Protein AF-A0A359FZ96-F1 (afdb_monomer)

Solvent-accessible surface area (backbone atoms only — not comparable to full-atom values): 10380 Å² total; per-residue (Å²): 132,95,49,46,94,47,80,55,55,69,68,58,52,48,53,55,60,78,46,56,81,58,69,84,53,84,72,68,94,74,37,59,69,61,23,51,54,49,28,64,76,35,51,52,13,68,31,47,49,47,66,31,71,12,40,68,46,49,46,41,52,53,24,52,77,46,55,57,34,37,34,34,37,40,47,82,49,60,64,61,60,57,53,24,30,54,75,28,54,34,45,80,43,81,34,48,69,92,56,70,50,54,75,81,51,59,86,27,43,30,38,40,42,49,39,36,21,46,81,80,57,46,66,64,59,51,69,55,58,55,48,46,42,67,69,32,70,76,23,35,36,40,38,33,32,48,42,37,97,77,36,97,85,59,67,65,64,48,75,38,64,54,56,67,40,36,36,42,34,30,37,71,18,35,84,50,45,37,64,87,73,33,42,16,30,39,35,29,35,86,88,106

Secondary structure (DSSP, 8-state):
--S---PPPHHHHHHHHHTGGGGGSPPPTT-HHHHHHHHHHTGGGT-EEEEESSHHHHHHHHHHHTTT-EEEEEES--THHHHHHHHTT-EEEEEEGGG-SHHHHTT-SEEEEETT-TTT-----HHHHHHHHHH-TTSEEEEE-TTGGG-TTPPPGGGSPPPTTEEEEEETTTTTT-GGG--EEEEE-TT-

Nearest PDB structures (foldseek):
  3fkd-assembly2_B  TM=9.171E-01  e=3.967E-16  Porphyromonas gingivalis
  3fkd-assembly1_D  TM=8.591E-01  e=6.713E-17  Porphyromonas gingivalis
  1lc7-assembly1_A  TM=8.682E-01  e=1.423E-12  Salmonella enterica
  9jfb-assembly1_A  TM=7.658E-01  e=6.955E-12  Sinorhizobium meliloti
  3p1t-assembly1_A  TM=7.590E-01  e=6.178E-09  Burkholderia pseudomallei

Structure (mmCIF, N/CA/C/O backbone):
data_AF-A0A359FZ96-F1
#
_entry.id   AF-A0A359FZ96-F1
#
loop_
_atom_site.group_PDB
_atom_site.id
_atom_site.type_symbol
_atom_site.label_atom_id
_atom_site.label_alt_id
_atom_site.label_comp_id
_atom_site.label_asym_id
_atom_site.label_entity_id
_atom_site.label_seq_id
_atom_site.pdbx_PDB_ins_code
_atom_site.Cartn_x
_atom_site.Cartn_y
_atom_site.Cartn_z
_atom_site.occupancy
_atom_site.B_iso_or_equiv
_atom_site.auth_seq_id
_atom_site.auth_comp_id
_atom_site.auth_asym_id
_atom_site.auth_atom_id
_atom_site.pdbx_PDB_model_num
ATOM 1 N N . SER A 1 1 ? -0.932 12.826 -13.388 1.00 59.28 1 SER A N 1
ATOM 2 C CA . SER A 1 1 ? -0.049 11.645 -13.294 1.00 59.28 1 SER A CA 1
ATOM 3 C C . SER A 1 1 ? 1.106 12.009 -12.384 1.00 59.28 1 SER A C 1
ATOM 5 O O . SER A 1 1 ? 1.756 13.007 -12.663 1.00 59.28 1 SER A O 1
ATOM 7 N N . ASN A 1 2 ? 1.330 11.256 -11.302 1.00 67.62 2 ASN A N 1
ATOM 8 C CA . ASN A 1 2 ? 2.362 11.549 -10.290 1.00 67.62 2 ASN A CA 1
ATOM 9 C C . ASN A 1 2 ? 3.601 10.672 -10.514 1.00 67.62 2 ASN A C 1
ATOM 11 O O . ASN A 1 2 ? 4.016 9.911 -9.644 1.00 67.62 2 ASN A O 1
ATOM 15 N N . VAL A 1 3 ? 4.111 10.691 -11.740 1.00 68.62 3 VAL A N 1
ATOM 16 C CA . VAL A 1 3 ? 5.280 9.919 -12.169 1.00 68.62 3 VAL A CA 1
ATOM 17 C C . VAL A 1 3 ? 6.348 10.928 -12.549 1.00 68.62 3 VAL A C 1
ATOM 19 O O . VAL A 1 3 ? 6.020 11.903 -13.227 1.00 68.62 3 VAL A O 1
ATOM 22 N N . LEU A 1 4 ? 7.598 10.720 -12.126 1.00 64.75 4 LEU A N 1
ATOM 23 C CA . LEU A 1 4 ? 8.674 11.604 -12.559 1.00 64.75 4 LEU A CA 1
ATOM 24 C C . LEU A 1 4 ? 8.807 11.526 -14.087 1.00 64.75 4 LEU A C 1
ATOM 26 O O . LEU A 1 4 ? 9.008 10.429 -14.616 1.00 64.75 4 LEU A O 1
ATOM 30 N N . PRO A 1 5 ? 8.725 12.659 -14.808 1.00 58.19 5 PRO A N 1
ATOM 31 C CA . PRO A 1 5 ? 9.022 12.716 -16.231 1.00 58.19 5 PRO A CA 1
ATOM 32 C C . PRO A 1 5 ? 10.545 12.679 -16.415 1.00 58.19 5 PRO A C 1
ATOM 34 O O . PRO A 1 5 ? 11.169 13.661 -16.801 1.00 58.19 5 PRO A O 1
ATOM 37 N N . ALA A 1 6 ? 11.162 11.555 -16.062 1.00 61.28 6 ALA A N 1
ATOM 38 C CA . ALA A 1 6 ? 12.578 11.306 -16.271 1.00 61.28 6 ALA A CA 1
ATOM 39 C C . ALA A 1 6 ? 12.746 10.331 -17.437 1.00 61.28 6 ALA A C 1
ATOM 41 O O . ALA A 1 6 ? 11.977 9.378 -17.584 1.00 61.28 6 ALA A O 1
ATOM 42 N N . ALA A 1 7 ? 13.762 10.567 -18.268 1.00 62.81 7 ALA A N 1
ATOM 43 C CA . ALA A 1 7 ? 14.189 9.562 -19.225 1.00 62.81 7 ALA A CA 1
ATOM 44 C C . ALA A 1 7 ? 14.619 8.308 -18.452 1.00 62.81 7 ALA A C 1
ATOM 46 O O . ALA A 1 7 ? 15.335 8.398 -17.453 1.00 62.81 7 ALA A O 1
ATOM 47 N N . LEU A 1 8 ? 14.171 7.148 -18.928 1.00 74.31 8 LEU A N 1
ATOM 48 C CA . LEU A 1 8 ? 14.635 5.855 -18.444 1.00 74.31 8 LEU A CA 1
ATOM 49 C C . LEU A 1 8 ? 16.170 5.841 -18.373 1.00 74.31 8 LEU A C 1
ATOM 51 O O . LEU A 1 8 ? 16.802 6.220 -19.366 1.00 74.31 8 LEU A O 1
ATOM 55 N N . PRO A 1 9 ? 16.779 5.401 -17.253 1.00 82.38 9 PRO A N 1
ATOM 56 C CA . PRO A 1 9 ? 18.226 5.248 -17.180 1.00 82.38 9 PRO A CA 1
ATOM 57 C C . PRO A 1 9 ? 18.735 4.438 -18.377 1.00 82.38 9 PRO A C 1
ATOM 59 O O . PRO A 1 9 ? 18.142 3.413 -18.723 1.00 82.38 9 PRO A O 1
ATOM 62 N N . GLY A 1 10 ? 19.815 4.895 -19.018 1.00 85.56 10 GLY A N 1
ATOM 63 C CA . GLY A 1 10 ? 20.301 4.309 -20.274 1.00 85.56 10 GLY A CA 1
ATOM 64 C C . GLY A 1 10 ? 20.575 2.807 -20.171 1.00 85.56 10 GLY A C 1
ATOM 65 O O . GLY A 1 10 ? 20.180 2.047 -21.055 1.00 85.56 10 GLY A O 1
ATOM 66 N N . ASP A 1 11 ? 21.152 2.375 -19.050 1.00 89.75 11 ASP A N 1
ATOM 67 C CA . ASP A 1 11 ? 21.432 0.963 -18.782 1.00 89.75 11 ASP A CA 1
ATOM 68 C C . ASP A 1 11 ? 20.154 0.136 -18.610 1.00 89.75 11 ASP A C 1
ATOM 70 O O . ASP A 1 11 ? 20.077 -0.983 -19.113 1.00 89.75 11 ASP A O 1
ATOM 74 N N . LEU A 1 12 ? 19.119 0.697 -17.973 1.00 87.31 12 LEU A N 1
ATOM 75 C CA . LEU A 1 12 ? 17.825 0.030 -17.823 1.00 87.31 12 LEU A CA 1
ATOM 76 C C . LEU A 1 12 ? 17.111 -0.088 -19.172 1.00 87.31 12 LEU A C 1
ATOM 78 O O . LEU A 1 12 ? 16.602 -1.154 -19.508 1.00 87.31 12 LEU A O 1
ATOM 82 N N . LEU A 1 13 ? 17.117 0.974 -19.982 1.00 88.75 13 LEU A N 1
ATOM 83 C CA . LEU A 1 13 ? 16.554 0.932 -21.332 1.00 88.75 13 LEU A CA 1
ATOM 84 C C . LEU A 1 13 ? 17.270 -0.103 -22.206 1.00 88.75 13 LEU A C 1
ATOM 86 O O . LEU A 1 13 ? 16.613 -0.849 -22.931 1.00 88.75 13 LEU A O 1
ATOM 90 N N . LYS A 1 14 ? 18.604 -0.149 -22.143 1.00 92.94 14 LYS A N 1
ATOM 91 C CA . LYS A 1 14 ? 19.403 -1.144 -22.859 1.00 92.94 14 LYS A CA 1
ATOM 92 C C . LYS A 1 14 ? 19.052 -2.556 -22.395 1.00 92.94 14 LYS A C 1
ATOM 94 O O . LYS A 1 14 ? 18.718 -3.388 -23.229 1.00 92.94 14 LYS A O 1
ATOM 99 N N . HIS A 1 15 ? 19.025 -2.791 -21.085 1.00 92.12 15 HIS A N 1
ATOM 100 C CA . HIS A 1 15 ? 18.659 -4.088 -20.524 1.00 92.12 15 HIS A CA 1
ATOM 101 C C . HIS A 1 15 ? 17.275 -4.548 -20.993 1.00 92.12 15 HIS A C 1
ATOM 103 O O . HIS A 1 15 ? 17.124 -5.682 -21.428 1.00 92.12 15 HIS A O 1
ATOM 109 N N . LEU A 1 16 ? 16.269 -3.669 -20.963 1.00 90.38 16 LEU A N 1
ATOM 110 C CA . LEU A 1 16 ? 14.923 -4.005 -21.433 1.00 90.38 16 LEU A CA 1
ATOM 111 C C . LEU A 1 16 ? 14.903 -4.353 -22.929 1.00 90.38 16 LEU A C 1
ATOM 113 O O . LEU A 1 16 ? 14.229 -5.303 -23.318 1.00 90.38 16 LEU A O 1
ATOM 117 N N . LYS A 1 17 ? 15.661 -3.627 -23.763 1.00 93.12 17 LYS A N 1
ATOM 118 C CA . LYS A 1 17 ? 15.794 -3.929 -25.199 1.00 93.12 17 LYS A CA 1
ATOM 119 C C . LYS A 1 17 ? 16.436 -5.292 -25.444 1.00 93.12 17 LYS A C 1
ATOM 121 O O . LYS A 1 17 ? 15.925 -6.058 -26.253 1.00 93.12 17 LYS A O 1
ATOM 126 N N . ASP A 1 18 ? 17.493 -5.608 -24.702 1.00 95.44 18 ASP A N 1
ATOM 127 C CA . ASP A 1 18 ? 18.221 -6.877 -24.810 1.00 95.44 18 ASP A CA 1
ATOM 128 C C . ASP A 1 18 ? 17.371 -8.084 -24.355 1.00 95.44 18 ASP A C 1
ATOM 130 O O . ASP A 1 18 ? 17.748 -9.233 -24.572 1.00 95.44 18 ASP A O 1
ATOM 134 N N . ARG A 1 19 ? 16.212 -7.844 -23.724 1.00 92.94 19 ARG A N 1
ATOM 135 C CA . ARG A 1 19 ? 15.282 -8.876 -23.238 1.00 92.94 19 ARG A CA 1
ATOM 136 C C . ARG A 1 19 ? 13.984 -8.969 -24.037 1.00 92.94 19 ARG A C 1
ATOM 138 O O . ARG A 1 19 ? 13.124 -9.765 -23.679 1.00 92.94 19 ARG A O 1
ATOM 145 N N . LEU A 1 20 ? 13.829 -8.217 -25.128 1.00 92.75 20 LEU A N 1
ATOM 146 C CA . LEU A 1 20 ? 12.594 -8.244 -25.925 1.00 92.75 20 LEU A CA 1
ATOM 147 C C . LEU A 1 20 ? 12.282 -9.627 -26.513 1.00 92.75 20 LEU A C 1
ATOM 149 O O . LEU A 1 20 ? 11.114 -9.976 -26.654 1.00 92.75 20 LEU A O 1
ATOM 153 N N . GLU A 1 21 ? 13.303 -10.430 -26.815 1.00 93.12 21 GLU A N 1
ATOM 154 C CA . GLU A 1 21 ? 13.116 -11.783 -27.353 1.00 93.12 21 GLU A CA 1
ATOM 155 C C . GLU A 1 21 ? 12.456 -12.739 -26.345 1.00 93.12 21 GLU A C 1
ATOM 157 O O . GLU A 1 21 ? 11.795 -13.687 -26.759 1.00 93.12 21 GLU A O 1
ATOM 162 N N . THR A 1 22 ? 12.538 -12.465 -25.035 1.00 89.62 22 THR A N 1
ATOM 163 C CA . THR A 1 22 ? 11.918 -13.315 -24.001 1.00 89.62 22 THR A CA 1
ATOM 164 C C . THR A 1 22 ? 10.423 -13.048 -23.815 1.00 89.62 22 THR A C 1
ATOM 166 O O . THR A 1 22 ? 9.792 -13.678 -22.976 1.00 89.62 22 THR A O 1
ATOM 169 N N . LEU A 1 23 ? 9.830 -12.097 -24.549 1.00 88.56 23 LEU A N 1
ATOM 170 C CA . LEU A 1 23 ? 8.397 -11.777 -24.442 1.00 88.56 23 LEU A CA 1
ATOM 171 C C . LEU A 1 23 ? 7.483 -12.894 -24.968 1.00 88.56 23 LEU A C 1
ATOM 173 O O . LEU A 1 23 ? 6.291 -12.887 -24.670 1.00 88.56 23 LEU A O 1
ATOM 177 N N . GLY A 1 24 ? 8.022 -13.822 -25.766 1.00 89.62 24 GLY A N 1
ATOM 178 C CA . GLY A 1 24 ? 7.293 -15.006 -26.224 1.00 89.62 24 GLY A CA 1
ATOM 179 C C . GLY A 1 24 ? 7.105 -16.070 -25.139 1.00 89.62 24 GLY A C 1
ATOM 180 O O . GLY A 1 24 ? 6.259 -16.948 -25.300 1.00 89.62 24 GLY A O 1
ATOM 181 N N . ASP A 1 25 ? 7.859 -15.977 -24.041 1.00 89.75 25 ASP A N 1
ATOM 182 C CA . ASP A 1 25 ? 7.828 -16.937 -22.945 1.00 89.75 25 ASP A CA 1
ATOM 183 C C . ASP A 1 25 ? 6.885 -16.471 -21.831 1.00 89.75 25 ASP A C 1
ATOM 185 O O . ASP A 1 25 ? 6.798 -15.284 -21.504 1.00 89.75 25 ASP A O 1
ATOM 189 N N . TYR A 1 26 ? 6.200 -17.420 -21.191 1.00 85.50 26 TYR A N 1
ATOM 190 C CA . TYR A 1 26 ? 5.475 -17.120 -19.960 1.00 85.50 26 TYR A CA 1
ATOM 191 C C . TYR A 1 26 ? 6.463 -16.797 -18.827 1.00 85.50 26 TYR A C 1
ATOM 193 O O . TYR A 1 26 ? 7.454 -17.515 -18.662 1.00 85.50 26 TYR A O 1
ATOM 201 N N . PRO A 1 27 ? 6.199 -15.760 -18.009 1.00 85.12 27 PRO A N 1
ATOM 202 C CA . PRO A 1 27 ? 6.993 -15.504 -16.815 1.00 85.12 27 PRO A CA 1
ATOM 203 C C . PRO A 1 27 ? 6.791 -16.609 -15.767 1.00 85.12 27 PRO A C 1
ATOM 205 O O . PRO A 1 27 ? 5.863 -17.417 -15.851 1.00 85.12 27 PRO A O 1
ATOM 208 N N . GLU A 1 28 ? 7.645 -16.617 -14.740 1.00 85.62 28 GLU A N 1
ATOM 209 C CA . GLU A 1 28 ? 7.423 -17.436 -13.543 1.00 85.62 28 GLU A CA 1
ATOM 210 C C . GLU A 1 28 ? 6.028 -17.149 -12.967 1.00 85.62 28 GLU A C 1
ATOM 212 O O . GLU A 1 28 ? 5.677 -15.991 -12.739 1.00 85.62 28 GLU A O 1
ATOM 217 N N . VAL A 1 29 ? 5.246 -18.203 -12.717 1.00 80.81 29 VAL A N 1
ATOM 218 C CA . VAL A 1 29 ? 3.837 -18.100 -12.289 1.00 80.81 29 VAL A CA 1
ATOM 219 C C . VAL A 1 29 ? 3.681 -17.290 -10.999 1.00 80.81 29 VAL A C 1
ATOM 221 O O . VAL A 1 29 ? 2.698 -16.576 -10.830 1.00 80.81 29 VAL A O 1
ATOM 224 N N . ASP A 1 30 ? 4.648 -17.400 -10.093 1.00 81.31 30 ASP A N 1
ATOM 225 C CA . ASP A 1 30 ? 4.643 -16.786 -8.766 1.00 81.31 30 ASP A CA 1
ATOM 226 C C . ASP A 1 30 ? 5.625 -15.608 -8.631 1.00 81.31 30 ASP A C 1
ATOM 228 O O . ASP A 1 30 ? 5.732 -15.010 -7.559 1.00 81.31 30 ASP A O 1
ATOM 232 N N . GLY A 1 31 ? 6.366 -15.275 -9.694 1.00 87.56 31 GLY A N 1
ATOM 233 C CA . GLY A 1 31 ? 7.412 -14.254 -9.650 1.00 87.56 31 GLY A CA 1
ATOM 234 C C . GLY A 1 31 ? 8.511 -14.537 -8.615 1.00 87.56 31 GLY A C 1
ATOM 235 O O . GLY A 1 31 ? 9.088 -13.585 -8.076 1.00 87.56 31 GLY A O 1
ATOM 236 N N . ALA A 1 32 ? 8.795 -15.809 -8.304 1.00 90.12 32 ALA A N 1
ATOM 237 C CA . ALA A 1 32 ? 9.693 -16.210 -7.221 1.00 90.12 32 ALA A CA 1
ATOM 238 C C . ALA A 1 32 ? 11.067 -15.531 -7.269 1.00 90.12 32 ALA A C 1
ATOM 240 O O . ALA A 1 32 ? 11.603 -15.147 -6.226 1.00 90.12 32 ALA A O 1
ATOM 241 N N . LEU A 1 33 ? 11.664 -15.368 -8.453 1.00 91.94 33 LEU A N 1
ATOM 242 C CA . LEU A 1 33 ? 12.947 -14.685 -8.592 1.00 91.94 33 LEU A CA 1
ATOM 243 C C . LEU A 1 33 ? 12.866 -13.224 -8.138 1.00 91.94 33 LEU A C 1
ATOM 245 O O . LEU A 1 33 ? 13.687 -12.796 -7.326 1.00 91.94 33 LEU A O 1
ATOM 249 N N . ALA A 1 34 ? 11.863 -12.484 -8.610 1.00 92.25 34 ALA A N 1
ATOM 250 C CA . ALA A 1 34 ? 11.658 -11.092 -8.224 1.00 92.25 34 ALA A CA 1
ATOM 251 C C . ALA A 1 34 ? 11.344 -10.971 -6.724 1.00 92.25 34 ALA A C 1
ATOM 253 O O . ALA A 1 34 ? 11.936 -10.133 -6.043 1.00 92.25 34 ALA A O 1
ATOM 254 N N . ALA A 1 35 ? 10.513 -11.862 -6.176 1.00 93.94 35 ALA A N 1
ATOM 255 C CA . ALA A 1 35 ? 10.233 -11.912 -4.742 1.00 93.94 35 ALA A CA 1
ATOM 256 C C . ALA A 1 35 ? 11.504 -12.150 -3.904 1.00 93.94 35 ALA A C 1
ATOM 258 O O . ALA A 1 35 ? 11.714 -11.465 -2.902 1.00 93.94 35 ALA A O 1
ATOM 259 N N . ARG A 1 36 ? 12.394 -13.063 -4.322 1.00 95.19 36 ARG A N 1
ATOM 260 C CA . ARG A 1 36 ? 13.688 -13.290 -3.650 1.00 95.19 36 ARG A CA 1
ATOM 261 C C . ARG A 1 36 ? 14.588 -12.056 -3.701 1.00 95.19 36 ARG A C 1
ATOM 263 O O . ARG A 1 36 ? 15.162 -11.695 -2.678 1.00 95.19 36 ARG A O 1
ATOM 270 N N . CYS A 1 37 ? 14.686 -11.387 -4.852 1.00 95.12 37 CYS A N 1
ATOM 271 C CA . CYS A 1 37 ? 15.453 -10.143 -4.972 1.00 95.12 37 CYS A CA 1
ATOM 272 C C . CYS A 1 37 ? 14.926 -9.060 -4.019 1.00 95.12 37 CYS A C 1
ATOM 274 O O . CYS A 1 37 ? 15.715 -8.427 -3.317 1.00 95.12 37 CYS A O 1
ATOM 276 N N . LEU A 1 38 ? 13.602 -8.899 -3.935 1.00 95.06 38 LEU A N 1
ATOM 277 C CA . LEU A 1 38 ? 12.959 -7.963 -3.011 1.00 95.06 38 LEU A CA 1
ATOM 278 C C . LEU A 1 38 ? 13.223 -8.334 -1.545 1.00 95.06 38 LEU A C 1
ATOM 280 O O . LEU A 1 38 ? 13.551 -7.462 -0.746 1.00 95.06 38 LEU A O 1
ATOM 284 N N . GLN A 1 39 ? 13.160 -9.617 -1.185 1.00 94.50 39 GLN A N 1
ATOM 285 C CA . GLN A 1 39 ? 13.504 -10.081 0.165 1.00 94.50 39 GLN A CA 1
ATOM 286 C C . GLN A 1 39 ? 14.960 -9.777 0.525 1.00 94.50 39 GLN A C 1
ATOM 288 O O . GLN A 1 39 ? 15.231 -9.335 1.638 1.00 94.50 39 GLN A O 1
ATOM 293 N N . THR A 1 40 ? 15.901 -9.972 -0.404 1.00 96.44 40 THR A N 1
ATOM 294 C CA . THR A 1 40 ? 17.305 -9.598 -0.190 1.00 96.44 40 THR A CA 1
ATOM 295 C C . THR A 1 40 ? 17.458 -8.087 -0.018 1.00 96.44 40 THR A C 1
ATOM 297 O O . THR A 1 40 ? 18.122 -7.648 0.919 1.00 96.44 40 THR A O 1
ATOM 300 N N . GLN A 1 41 ? 16.809 -7.287 -0.868 1.00 94.44 41 GLN A N 1
ATOM 301 C CA . GLN A 1 41 ? 16.829 -5.825 -0.777 1.00 94.44 41 GLN A CA 1
ATOM 302 C C . GLN A 1 41 ? 16.244 -5.319 0.553 1.00 94.44 41 GLN A C 1
ATOM 304 O O . GLN A 1 41 ? 16.752 -4.357 1.126 1.00 94.44 41 GLN A O 1
ATOM 309 N N . HIS A 1 42 ? 15.204 -5.979 1.062 1.00 95.69 42 HIS A N 1
ATOM 310 C CA . HIS A 1 42 ? 14.498 -5.612 2.289 1.00 95.69 42 HIS A CA 1
ATOM 311 C C . HIS A 1 42 ? 14.817 -6.544 3.467 1.00 95.69 42 HIS A C 1
ATOM 313 O O . HIS A 1 42 ? 13.990 -6.693 4.366 1.00 95.69 42 HIS A O 1
ATOM 319 N N . ALA A 1 43 ? 16.003 -7.158 3.515 1.00 96.50 43 ALA A N 1
ATOM 320 C CA . ALA A 1 43 ? 16.328 -8.191 4.506 1.00 96.50 43 ALA A CA 1
ATOM 321 C C . ALA A 1 43 ? 16.141 -7.730 5.967 1.00 96.50 43 ALA A C 1
ATOM 323 O O . ALA A 1 43 ? 15.689 -8.505 6.810 1.00 96.50 43 ALA A O 1
ATOM 324 N N . ALA A 1 44 ? 16.406 -6.451 6.258 1.00 96.81 44 ALA A N 1
ATOM 325 C CA . ALA A 1 44 ? 16.221 -5.861 7.588 1.00 96.81 44 ALA A CA 1
ATOM 326 C C . ALA A 1 44 ? 14.758 -5.862 8.070 1.00 96.81 44 ALA A C 1
ATOM 328 O O . ALA A 1 44 ? 14.512 -5.806 9.271 1.00 96.81 44 ALA A O 1
ATOM 329 N N . SER A 1 45 ? 13.790 -5.946 7.153 1.00 96.69 45 SER A N 1
ATOM 330 C CA . SER A 1 45 ? 12.360 -5.992 7.469 1.00 96.69 45 SER A CA 1
ATOM 331 C C . SER A 1 45 ? 11.893 -7.346 8.008 1.00 96.69 45 SER A C 1
ATOM 333 O O . SER A 1 45 ? 10.826 -7.418 8.621 1.00 96.69 45 SER A O 1
ATOM 335 N N . GLY A 1 46 ? 12.655 -8.422 7.769 1.00 95.31 46 GLY A N 1
ATOM 336 C CA . GLY A 1 46 ? 12.236 -9.797 8.064 1.00 95.31 46 GLY A CA 1
ATOM 337 C C . GLY A 1 46 ? 10.988 -10.258 7.296 1.00 95.31 46 GLY A C 1
ATOM 338 O O . GLY A 1 46 ? 10.424 -11.301 7.624 1.00 95.31 46 GLY A O 1
ATOM 339 N N . ALA A 1 47 ? 10.532 -9.486 6.307 1.00 96.56 47 ALA A N 1
ATOM 340 C CA . ALA A 1 47 ? 9.288 -9.718 5.594 1.00 96.56 47 ALA A CA 1
ATOM 341 C C . ALA A 1 47 ? 9.450 -10.699 4.424 1.00 96.56 47 ALA A C 1
ATOM 343 O O . ALA A 1 47 ? 10.500 -10.785 3.784 1.00 96.56 47 ALA A O 1
ATOM 344 N N . GLY A 1 48 ? 8.364 -11.408 4.113 1.00 96.69 48 GLY A N 1
ATOM 345 C CA . GLY A 1 48 ? 8.170 -11.997 2.794 1.00 96.69 48 GLY A CA 1
ATOM 346 C C . GLY A 1 48 ? 7.859 -10.915 1.756 1.00 96.69 48 GLY A C 1
ATOM 347 O O . GLY A 1 48 ? 7.612 -9.763 2.105 1.00 96.69 48 GLY A O 1
ATOM 348 N N . ALA A 1 49 ? 7.849 -11.296 0.480 1.00 96.25 49 ALA A N 1
ATOM 349 C CA . ALA A 1 49 ? 7.519 -10.398 -0.620 1.00 96.25 49 ALA A CA 1
ATOM 350 C C . ALA A 1 49 ? 6.550 -11.099 -1.569 1.00 96.25 49 ALA A C 1
ATOM 352 O O . ALA A 1 49 ? 6.736 -12.281 -1.861 1.00 96.25 49 ALA A O 1
ATOM 353 N N . VAL A 1 50 ? 5.550 -10.363 -2.049 1.00 95.50 50 VAL A N 1
ATOM 354 C CA . VAL A 1 50 ? 4.634 -10.803 -3.108 1.00 95.50 50 VAL A CA 1
ATOM 355 C C . VAL A 1 50 ? 4.667 -9.757 -4.208 1.00 95.50 50 VAL A C 1
ATOM 357 O O . VAL A 1 50 ? 4.468 -8.572 -3.941 1.00 95.50 50 VAL A O 1
ATOM 360 N N . VAL A 1 51 ? 4.963 -10.193 -5.430 1.00 95.12 51 VAL A N 1
ATOM 361 C CA . VAL A 1 51 ? 5.006 -9.332 -6.615 1.00 95.12 51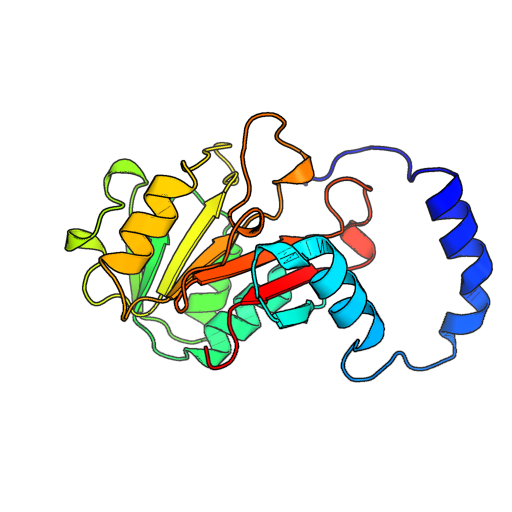 VAL A CA 1
ATOM 362 C C . VAL A 1 51 ? 3.590 -9.141 -7.139 1.00 95.12 51 VAL A C 1
ATOM 364 O O . VAL A 1 51 ? 2.796 -10.078 -7.131 1.00 95.12 51 VAL A O 1
ATOM 367 N N . THR A 1 52 ? 3.282 -7.930 -7.589 1.00 95.31 52 THR A N 1
ATOM 368 C CA . THR A 1 52 ? 1.957 -7.555 -8.085 1.00 95.31 52 THR A CA 1
ATOM 369 C C . THR A 1 52 ? 2.055 -6.761 -9.388 1.00 95.31 52 THR A C 1
ATOM 371 O O . THR A 1 52 ? 3.077 -6.138 -9.701 1.00 95.31 52 THR A O 1
ATOM 374 N N . ASN A 1 53 ? 0.955 -6.728 -10.133 1.00 94.00 53 ASN A N 1
ATOM 375 C CA . ASN A 1 53 ? 0.714 -5.973 -11.359 1.00 94.00 53 ASN A CA 1
ATOM 376 C C . ASN A 1 53 ? 0.542 -4.457 -11.083 1.00 94.00 53 ASN A C 1
ATOM 378 O O . ASN A 1 53 ? -0.451 -3.803 -11.431 1.00 94.00 53 ASN A O 1
ATOM 382 N N . GLY A 1 54 ? 1.528 -3.888 -10.387 1.00 92.81 54 GLY A N 1
ATOM 383 C CA . GLY A 1 54 ? 1.517 -2.548 -9.814 1.00 92.81 54 GLY A CA 1
ATOM 384 C C . GLY A 1 54 ? 0.984 -2.537 -8.382 1.00 92.81 54 GLY A C 1
ATOM 385 O O . GLY A 1 54 ? 0.345 -3.485 -7.928 1.00 92.81 54 GLY A O 1
ATOM 386 N N . SER A 1 55 ? 1.224 -1.437 -7.663 1.00 93.88 55 SER A N 1
ATOM 387 C CA . SER A 1 55 ? 0.725 -1.272 -6.289 1.00 93.88 55 SER A CA 1
ATOM 388 C C . SER A 1 55 ? -0.805 -1.300 -6.212 1.00 93.88 55 SER A C 1
ATOM 390 O O . SER A 1 55 ? -1.351 -1.780 -5.228 1.00 93.88 55 SER A O 1
ATOM 392 N N . THR A 1 56 ? -1.507 -0.868 -7.270 1.00 95.62 56 THR A N 1
ATOM 393 C CA . THR A 1 56 ? -2.974 -0.951 -7.342 1.00 95.62 56 THR A CA 1
ATOM 394 C C . THR A 1 56 ? -3.471 -2.378 -7.127 1.00 95.62 56 THR A C 1
ATOM 396 O O . THR A 1 56 ? -4.349 -2.578 -6.300 1.00 95.62 56 THR A O 1
ATOM 399 N N . GLU A 1 57 ? -2.894 -3.382 -7.797 1.00 96.81 57 GLU A N 1
ATOM 400 C CA . GLU A 1 57 ? -3.325 -4.772 -7.600 1.00 96.81 57 GLU A CA 1
ATOM 401 C C . GLU A 1 57 ? -3.132 -5.219 -6.145 1.00 96.81 57 GLU A C 1
ATOM 403 O O . GLU A 1 57 ? -4.013 -5.876 -5.598 1.00 96.81 57 GLU A O 1
ATOM 408 N N . ALA A 1 58 ? -2.055 -4.788 -5.479 1.00 97.06 58 ALA A N 1
ATOM 409 C CA . ALA A 1 58 ? -1.835 -5.100 -4.068 1.00 97.06 58 ALA A CA 1
ATOM 410 C C . ALA A 1 58 ? -2.987 -4.600 -3.178 1.00 97.06 58 ALA A C 1
ATOM 412 O O . ALA A 1 58 ? -3.459 -5.346 -2.324 1.00 97.06 58 ALA A O 1
ATOM 413 N N . PHE A 1 59 ? -3.497 -3.382 -3.402 1.00 98.31 59 PHE A N 1
ATOM 414 C CA . PHE A 1 59 ? -4.635 -2.863 -2.632 1.00 98.31 59 PHE A CA 1
ATOM 415 C C . PHE A 1 59 ? -5.910 -3.681 -2.857 1.00 98.31 59 PHE A C 1
ATOM 417 O O . PHE A 1 59 ? -6.617 -3.984 -1.898 1.00 98.31 59 PHE A O 1
ATOM 424 N N . TYR A 1 60 ? -6.179 -4.101 -4.097 1.00 98.56 60 TYR A N 1
ATOM 425 C CA . TYR A 1 60 ? -7.344 -4.936 -4.403 1.00 98.56 60 TYR A CA 1
ATOM 426 C C . TYR A 1 60 ? -7.196 -6.363 -3.870 1.00 98.56 60 TYR A C 1
ATOM 428 O O . TYR A 1 60 ? -8.185 -6.926 -3.413 1.00 98.56 60 TYR A O 1
ATOM 436 N N . LEU A 1 61 ? -5.993 -6.944 -3.874 1.00 97.88 61 LEU A N 1
ATOM 437 C CA . LEU A 1 61 ? -5.737 -8.250 -3.260 1.00 97.88 61 LEU A CA 1
ATOM 438 C C . LEU A 1 61 ? -5.932 -8.199 -1.742 1.00 97.88 61 LEU A C 1
ATOM 440 O O . LEU A 1 61 ? -6.575 -9.084 -1.184 1.00 97.88 61 LEU A O 1
ATOM 444 N N . LEU A 1 62 ? -5.444 -7.144 -1.083 1.00 98.25 62 LEU A N 1
ATOM 445 C CA . LEU A 1 62 ? -5.643 -6.939 0.354 1.00 98.25 62 LEU A CA 1
ATOM 446 C C . LEU A 1 62 ? -7.124 -6.728 0.684 1.00 98.25 62 LEU A C 1
ATOM 448 O O . LEU A 1 62 ? -7.658 -7.395 1.562 1.00 98.25 62 LEU A O 1
ATOM 452 N N . ALA A 1 63 ? -7.832 -5.874 -0.054 1.00 98.62 63 ALA A N 1
ATOM 453 C CA . ALA A 1 63 ? -9.269 -5.705 0.148 1.00 98.62 63 ALA A CA 1
ATOM 454 C C . ALA A 1 63 ? -10.050 -7.005 -0.136 1.00 98.62 63 ALA A C 1
ATOM 456 O O . ALA A 1 63 ? -11.002 -7.331 0.564 1.00 98.62 63 ALA A O 1
ATOM 457 N N . HIS A 1 64 ? -9.624 -7.806 -1.116 1.00 98.44 64 HIS A N 1
ATOM 458 C CA . HIS A 1 64 ? -10.236 -9.105 -1.377 1.00 98.44 64 HIS A CA 1
ATOM 459 C C . HIS A 1 64 ? -10.049 -10.087 -0.216 1.00 98.44 64 HIS A C 1
ATOM 461 O O . HIS A 1 64 ? -11.015 -10.734 0.196 1.00 98.44 64 HIS A O 1
ATOM 467 N N . LEU A 1 65 ? -8.822 -10.179 0.306 1.00 97.81 65 LEU A N 1
ATOM 468 C CA . LEU A 1 65 ? -8.460 -11.049 1.425 1.00 97.81 65 LEU A CA 1
ATOM 469 C C . LEU A 1 65 ? -9.307 -10.751 2.667 1.00 97.81 65 LEU A C 1
ATOM 471 O O . LEU A 1 65 ? -9.736 -11.670 3.358 1.00 97.81 65 LEU A O 1
ATOM 475 N N . PHE A 1 66 ? -9.603 -9.473 2.899 1.00 97.88 66 PHE A N 1
ATOM 476 C CA . PHE A 1 66 ? -10.385 -8.995 4.034 1.00 97.88 66 PHE A CA 1
ATOM 477 C C . PHE A 1 66 ? -11.835 -8.635 3.671 1.00 97.88 66 PHE A C 1
ATOM 479 O O . PHE A 1 66 ? -12.436 -7.780 4.315 1.00 97.88 66 PHE A O 1
ATOM 486 N N . ARG A 1 67 ? -12.430 -9.280 2.657 1.00 98.62 67 ARG A N 1
ATOM 487 C CA . ARG A 1 67 ? -13.806 -8.991 2.209 1.00 98.62 67 ARG A CA 1
ATOM 488 C C . ARG A 1 67 ? -14.783 -8.825 3.385 1.00 98.62 67 ARG A C 1
ATOM 490 O O . ARG A 1 67 ? -14.921 -9.714 4.222 1.00 98.62 67 ARG A O 1
ATOM 497 N N . GLY A 1 68 ? -15.537 -7.724 3.378 1.00 98.56 68 GLY A N 1
ATOM 498 C CA . GLY A 1 68 ? -16.524 -7.398 4.416 1.00 98.56 68 GLY A CA 1
ATOM 499 C C . GLY A 1 68 ? -15.957 -6.756 5.689 1.00 98.56 68 GLY A C 1
ATOM 500 O O . GLY A 1 68 ? -16.729 -6.460 6.599 1.00 98.56 68 GLY A O 1
ATOM 501 N N . ALA A 1 69 ? -14.646 -6.519 5.755 1.00 98.62 69 ALA A N 1
ATOM 502 C CA . ALA A 1 69 ? -13.974 -5.906 6.896 1.00 98.62 69 ALA A CA 1
ATOM 503 C C . ALA A 1 69 ? -14.393 -4.453 7.168 1.00 98.62 69 ALA A C 1
ATOM 505 O O . ALA A 1 69 ? -14.919 -3.744 6.307 1.00 98.62 69 ALA A O 1
ATOM 506 N N . HIS A 1 70 ? -14.083 -3.962 8.366 1.00 98.75 70 HIS A N 1
ATOM 507 C CA . HIS A 1 70 ? -14.140 -2.547 8.712 1.00 98.75 70 HIS A CA 1
ATOM 508 C C . HIS A 1 70 ? -12.783 -1.883 8.440 1.00 98.75 70 HIS A C 1
ATOM 510 O O . HIS A 1 70 ? -11.796 -2.113 9.134 1.00 98.75 70 HIS A O 1
ATOM 516 N N . SER A 1 71 ? -12.731 -1.038 7.412 1.00 98.88 71 SER A N 1
ATOM 517 C CA . SER A 1 71 ? -11.543 -0.285 7.008 1.00 98.88 71 SER A CA 1
ATOM 518 C C . SER A 1 71 ? -11.593 1.179 7.432 1.00 98.88 71 SER A C 1
ATOM 520 O O . SER A 1 71 ? -12.551 1.891 7.129 1.00 98.88 71 SER A O 1
ATOM 522 N N . GLY A 1 72 ? -10.525 1.641 8.079 1.00 98.81 72 GLY A N 1
ATOM 523 C CA . GLY A 1 72 ? -10.226 3.055 8.270 1.00 98.81 72 GLY A CA 1
ATOM 524 C C . GLY A 1 72 ? -9.341 3.571 7.144 1.00 98.81 72 GLY A C 1
ATOM 525 O O . GLY A 1 72 ? -8.282 3.004 6.901 1.00 98.81 72 GLY A O 1
ATOM 526 N N . ILE A 1 73 ? -9.736 4.640 6.461 1.00 98.81 73 ILE A N 1
ATOM 527 C CA . ILE A 1 73 ? -8.933 5.275 5.410 1.00 98.81 73 ILE A CA 1
ATOM 528 C C . ILE A 1 73 ? -8.530 6.662 5.888 1.00 98.81 73 ILE A C 1
ATOM 530 O O . ILE A 1 73 ? -9.389 7.500 6.176 1.00 98.81 73 ILE A O 1
ATOM 534 N N . VAL A 1 74 ? -7.223 6.914 5.956 1.00 98.62 74 VAL A N 1
ATOM 535 C CA . VAL A 1 74 ? -6.719 8.253 6.261 1.00 98.62 74 VAL A CA 1
ATOM 536 C C . VAL A 1 74 ? -6.924 9.147 5.042 1.00 98.62 74 VAL A C 1
ATOM 538 O O . VAL A 1 74 ? -6.520 8.772 3.945 1.00 98.62 74 VAL A O 1
ATOM 541 N N . VAL A 1 75 ? -7.554 10.310 5.204 1.00 98.06 75 VAL A N 1
ATOM 542 C CA . VAL A 1 75 ? -7.900 11.241 4.119 1.00 98.06 75 VAL A CA 1
ATOM 543 C C . VAL A 1 75 ? -7.297 12.638 4.334 1.00 98.06 75 VAL A C 1
ATOM 545 O O . VAL A 1 75 ? -7.125 13.063 5.480 1.00 98.06 75 VAL A O 1
ATOM 548 N N . PRO A 1 76 ? -7.010 13.390 3.251 1.00 97.56 76 PRO A N 1
ATOM 549 C CA . PRO A 1 76 ? -7.119 12.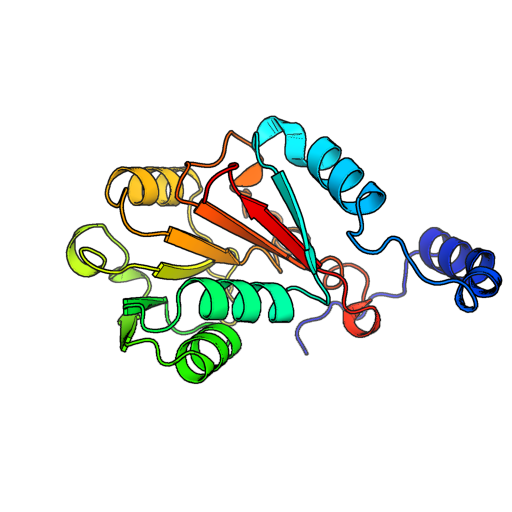988 1.844 1.00 97.56 76 PRO A CA 1
ATOM 550 C C . PRO A 1 76 ? -6.046 11.960 1.462 1.00 97.56 76 PRO A C 1
ATOM 552 O O . PRO A 1 76 ? -4.920 12.018 1.951 1.00 97.56 76 PRO A O 1
ATOM 555 N N . SER A 1 77 ? -6.386 11.026 0.580 1.00 97.06 77 SER A N 1
ATOM 556 C CA . SER A 1 77 ? -5.473 9.967 0.146 1.00 97.06 77 SER A CA 1
ATOM 557 C C . SER A 1 77 ? -5.740 9.527 -1.290 1.00 97.06 77 SER A C 1
ATOM 559 O O . SER A 1 77 ? -6.568 10.102 -2.002 1.00 97.06 77 SER A O 1
ATOM 561 N N . PHE A 1 78 ? -4.988 8.529 -1.745 1.00 96.25 78 PHE A N 1
ATOM 562 C CA . PHE A 1 78 ? -5.161 7.932 -3.055 1.00 96.25 78 PHE A CA 1
ATOM 563 C C . PHE A 1 78 ? -6.503 7.187 -3.141 1.00 96.25 78 PHE A C 1
ATOM 565 O O . PHE A 1 78 ? -6.786 6.312 -2.328 1.00 96.25 78 PHE A O 1
ATOM 572 N N . ALA A 1 79 ? -7.311 7.525 -4.150 1.00 96.31 79 ALA A N 1
ATOM 573 C CA . ALA A 1 79 ? -8.685 7.030 -4.291 1.00 96.31 79 ALA A CA 1
ATOM 574 C C . ALA A 1 79 ? -8.798 5.494 -4.344 1.00 96.31 79 ALA A C 1
ATOM 576 O O . ALA A 1 79 ? -9.776 4.937 -3.856 1.00 96.31 79 ALA A O 1
ATOM 577 N N . GLU A 1 80 ? -7.768 4.800 -4.844 1.00 97.31 80 GLU A N 1
ATOM 578 C CA . GLU A 1 80 ? -7.801 3.339 -4.998 1.00 97.31 80 GLU A CA 1
ATOM 579 C C . GLU A 1 80 ? -7.947 2.578 -3.675 1.00 97.31 80 GLU A C 1
ATOM 581 O O . GLU A 1 80 ? -8.400 1.437 -3.693 1.00 97.31 80 GLU A O 1
ATOM 586 N N . TYR A 1 81 ? -7.593 3.169 -2.524 1.00 98.44 81 TYR A N 1
ATOM 587 C CA . TYR A 1 81 ? -7.842 2.515 -1.232 1.00 98.44 81 TYR A CA 1
ATOM 588 C C . TYR A 1 81 ? -9.348 2.370 -0.991 1.00 98.44 81 TYR A C 1
ATOM 590 O O . TYR A 1 81 ? -9.830 1.314 -0.583 1.00 98.44 81 TYR A O 1
ATOM 598 N N . GLU A 1 82 ? -10.092 3.442 -1.266 1.00 98.56 82 GLU A N 1
ATOM 599 C CA . GLU A 1 82 ? -11.541 3.480 -1.124 1.00 98.56 82 GLU A CA 1
ATOM 600 C C . GLU A 1 82 ? -12.215 2.602 -2.179 1.00 98.56 82 GLU A C 1
ATOM 602 O O . GLU A 1 82 ? -13.090 1.808 -1.832 1.00 98.56 82 GLU A O 1
ATOM 607 N N . ASP A 1 83 ? -11.783 2.694 -3.437 1.00 98.62 83 ASP A N 1
ATOM 608 C CA . ASP A 1 83 ? -12.359 1.910 -4.532 1.00 98.62 83 ASP A CA 1
ATOM 609 C C . ASP A 1 83 ? -12.174 0.401 -4.307 1.00 98.62 83 ASP A C 1
ATOM 611 O O . ASP A 1 83 ? -13.140 -0.364 -4.411 1.00 98.62 83 ASP A O 1
ATOM 615 N N . ALA A 1 84 ? -10.973 -0.032 -3.900 1.00 98.69 84 ALA A N 1
ATOM 616 C CA . ALA A 1 84 ? -10.697 -1.426 -3.556 1.00 98.69 84 ALA A CA 1
ATOM 617 C C . ALA A 1 84 ? -11.568 -1.907 -2.386 1.00 98.69 84 ALA A C 1
ATOM 619 O O . ALA A 1 84 ? -12.232 -2.942 -2.483 1.00 98.69 84 ALA A O 1
ATOM 620 N N . ALA A 1 85 ? -11.619 -1.141 -1.294 1.00 98.75 85 ALA A N 1
ATOM 621 C CA . ALA A 1 85 ? -12.402 -1.493 -0.115 1.00 98.75 85 ALA A CA 1
ATOM 622 C C . ALA A 1 85 ? -13.913 -1.567 -0.422 1.00 98.75 85 ALA A C 1
ATOM 624 O O . ALA A 1 85 ? -14.591 -2.505 0.005 1.00 98.75 85 ALA A O 1
ATOM 625 N N . ARG A 1 86 ? -14.450 -0.638 -1.227 1.00 98.62 86 ARG A N 1
ATOM 626 C CA . ARG A 1 86 ? -15.850 -0.675 -1.690 1.00 98.62 86 ARG A CA 1
ATOM 627 C C . ARG A 1 86 ? -16.128 -1.882 -2.582 1.00 98.62 86 ARG A C 1
ATOM 629 O O . ARG A 1 86 ? -17.155 -2.535 -2.398 1.00 98.62 86 ARG A O 1
ATOM 636 N N . CYS A 1 87 ? -15.222 -2.203 -3.509 1.00 98.62 87 CYS A N 1
ATOM 637 C CA . CYS A 1 87 ? -15.339 -3.360 -4.404 1.00 98.62 87 CYS A CA 1
ATOM 638 C C . CYS A 1 87 ? -15.541 -4.670 -3.622 1.00 98.62 87 CYS A C 1
ATOM 640 O O . CYS A 1 87 ? -16.344 -5.525 -4.007 1.00 98.62 87 CYS A O 1
ATOM 642 N N . TYR A 1 88 ? -14.885 -4.787 -2.465 1.00 98.75 88 TYR A N 1
ATOM 643 C CA . TYR A 1 88 ? -14.976 -5.949 -1.581 1.00 98.75 88 TYR A CA 1
ATOM 644 C C . TYR A 1 88 ? -15.854 -5.732 -0.342 1.00 98.75 88 TYR A C 1
ATOM 646 O O . TYR A 1 88 ? -15.768 -6.489 0.624 1.00 98.75 88 TYR A O 1
ATOM 654 N N . GLN A 1 89 ? -16.781 -4.769 -0.415 1.00 98.69 89 GLN A N 1
ATOM 655 C CA . GLN A 1 89 ? -17.879 -4.577 0.540 1.00 98.69 89 GLN A CA 1
ATOM 656 C C . GLN A 1 89 ? -17.420 -4.252 1.969 1.00 98.69 89 GLN A C 1
ATOM 658 O O . GLN A 1 89 ? -18.086 -4.623 2.935 1.00 98.69 89 GLN A O 1
ATOM 663 N N . HIS A 1 90 ? -16.294 -3.558 2.117 1.00 98.88 90 HIS A N 1
ATOM 664 C CA . HIS A 1 90 ? -15.841 -3.106 3.425 1.00 98.88 90 HIS A CA 1
ATOM 665 C C . HIS A 1 90 ? -16.786 -2.039 3.991 1.00 98.88 90 HIS A C 1
ATOM 667 O O . HIS A 1 90 ? -17.308 -1.186 3.268 1.00 98.88 90 HIS A O 1
ATOM 673 N N . LYS A 1 91 ? -16.944 -2.027 5.315 1.00 98.75 91 LYS A N 1
ATOM 674 C CA . LYS A 1 91 ? -17.463 -0.863 6.038 1.00 98.75 91 LYS A CA 1
ATOM 675 C C . LYS A 1 91 ? -16.349 0.180 6.131 1.00 98.75 91 LYS A C 1
ATOM 677 O O . LYS A 1 91 ? -15.241 -0.155 6.537 1.00 98.75 91 LYS A O 1
ATOM 682 N N . LEU A 1 92 ? -16.638 1.436 5.795 1.00 98.75 92 LEU A N 1
ATOM 683 C CA . LEU A 1 92 ? -15.633 2.501 5.755 1.00 98.75 92 LEU A CA 1
ATOM 684 C C . LEU A 1 92 ? -15.774 3.495 6.908 1.00 98.75 92 LEU A C 1
ATOM 686 O O . LEU A 1 92 ? -16.868 3.982 7.197 1.00 98.75 92 LEU A O 1
ATOM 690 N N . THR A 1 93 ? -14.639 3.840 7.507 1.00 98.69 93 THR A N 1
ATOM 691 C CA . THR A 1 93 ? -14.455 5.013 8.362 1.00 98.69 93 THR A CA 1
ATOM 692 C C . THR A 1 93 ? -13.366 5.878 7.746 1.00 98.69 93 THR A C 1
ATOM 694 O O . THR A 1 93 ? -12.291 5.386 7.424 1.00 98.69 93 THR A O 1
ATOM 697 N N . PHE A 1 94 ? -13.628 7.168 7.583 1.00 98.56 94 PHE A N 1
ATOM 698 C CA . PHE A 1 94 ? -12.621 8.114 7.114 1.00 98.56 94 PHE A CA 1
ATOM 699 C C . PHE A 1 94 ? -12.034 8.852 8.308 1.00 98.56 94 PHE A C 1
ATOM 701 O O . PHE A 1 94 ? -12.781 9.307 9.172 1.00 98.56 94 PHE A O 1
ATOM 708 N N . LEU A 1 95 ? -10.710 8.945 8.348 1.00 98.44 95 LEU A N 1
ATOM 709 C CA . LEU A 1 95 ? -9.961 9.584 9.423 1.00 98.44 95 LEU A CA 1
ATOM 710 C C . LEU A 1 95 ? -9.109 10.695 8.827 1.00 98.44 95 LEU A C 1
ATOM 712 O O . LEU A 1 95 ? -8.395 10.484 7.850 1.00 98.44 95 LEU A O 1
ATOM 716 N N . LYS A 1 96 ? -9.125 11.876 9.423 1.00 97.88 96 LYS A N 1
ATOM 717 C CA . LYS A 1 96 ? -8.064 12.848 9.192 1.00 97.88 96 LYS A CA 1
ATOM 718 C C . LYS A 1 96 ? -6.797 12.344 9.858 1.00 97.88 96 LYS A C 1
ATOM 720 O O . LYS A 1 96 ? -6.825 11.606 10.839 1.00 97.88 96 LYS A O 1
ATOM 725 N N . ALA A 1 97 ? -5.656 12.759 9.341 1.00 96.56 97 ALA A N 1
ATOM 726 C CA . ALA A 1 97 ? -4.384 12.285 9.858 1.00 96.56 97 ALA A CA 1
ATOM 727 C C . ALA A 1 97 ? -4.131 12.701 11.327 1.00 96.56 97 ALA A C 1
ATOM 729 O O . ALA A 1 97 ? -3.501 11.957 12.066 1.00 96.56 97 ALA A O 1
ATOM 730 N N . GLU A 1 98 ? -4.672 13.825 11.797 1.00 96.19 98 GLU A N 1
ATOM 731 C CA . GLU A 1 98 ? -4.661 14.196 13.220 1.00 96.19 98 GLU A CA 1
ATOM 732 C C . GLU A 1 98 ? -5.506 13.274 14.123 1.00 96.19 98 GLU A C 1
ATOM 734 O O . GLU A 1 98 ? -5.317 13.269 15.336 1.00 96.19 98 GLU A O 1
ATOM 739 N N . GLU A 1 99 ? -6.409 12.473 13.552 1.00 96.81 99 GLU A N 1
ATOM 740 C CA . GLU A 1 99 ? -7.245 11.503 14.272 1.00 96.81 99 GLU A CA 1
ATOM 741 C C . GLU A 1 99 ? -6.590 10.113 14.336 1.00 96.81 99 GLU A C 1
ATOM 743 O O . GLU A 1 99 ? -7.105 9.206 14.994 1.00 96.81 99 GLU A O 1
ATOM 748 N N . VAL A 1 100 ? -5.443 9.919 13.677 1.00 97.25 100 VAL A N 1
ATOM 749 C CA . VAL A 1 100 ? -4.736 8.635 13.656 1.00 97.25 100 VAL A CA 1
ATOM 750 C C . VAL A 1 100 ? -4.011 8.440 14.983 1.00 97.25 100 VAL A C 1
ATOM 752 O O . VAL A 1 100 ? -2.946 8.993 15.228 1.00 97.25 100 VAL A O 1
ATOM 755 N N . HIS A 1 101 ? -4.625 7.641 15.846 1.00 95.88 101 HIS A N 1
ATOM 756 C CA . HIS A 1 101 ? -4.100 7.123 17.108 1.00 95.88 101 HIS A CA 1
ATOM 757 C C . HIS A 1 101 ? -4.948 5.909 17.519 1.00 95.88 101 HIS A C 1
ATOM 759 O O . HIS A 1 101 ? -5.937 5.592 16.850 1.00 95.88 101 HIS A O 1
ATOM 765 N N . ALA A 1 102 ? -4.560 5.199 18.582 1.00 94.00 102 ALA A N 1
ATOM 766 C CA . ALA A 1 102 ? -5.147 3.902 18.915 1.00 94.00 102 ALA A CA 1
ATOM 767 C C . ALA A 1 102 ? -6.674 3.934 19.097 1.00 94.00 102 ALA A C 1
ATOM 769 O O . ALA A 1 102 ? -7.367 3.063 18.581 1.00 94.00 102 ALA A O 1
ATOM 770 N N . ASP A 1 103 ? -7.226 4.924 19.800 1.00 94.50 103 ASP A N 1
ATOM 771 C CA . ASP A 1 103 ? -8.632 4.857 20.210 1.00 94.50 103 ASP A CA 1
ATOM 772 C C . ASP A 1 103 ? -9.643 4.992 19.057 1.00 94.50 103 ASP A C 1
ATOM 774 O O . ASP A 1 103 ? -10.514 4.125 18.964 1.00 94.50 103 ASP A O 1
ATOM 778 N N . PRO A 1 104 ? -9.540 5.959 18.122 1.00 94.75 104 PRO A N 1
ATOM 779 C CA . PRO A 1 104 ? -10.440 6.009 16.963 1.00 94.75 104 PRO A CA 1
ATOM 780 C C . PRO A 1 104 ? -10.232 4.869 15.974 1.00 94.75 104 PRO A C 1
ATOM 782 O O . PRO A 1 104 ? -11.134 4.557 15.200 1.00 94.75 104 PRO A O 1
ATOM 785 N N . CYS A 1 105 ? -9.044 4.263 15.977 1.00 96.38 105 CYS A N 1
ATOM 786 C CA . CYS A 1 105 ? -8.724 3.142 15.101 1.00 96.38 105 CYS A CA 1
ATOM 787 C C . CYS A 1 105 ? -9.096 1.786 15.722 1.00 96.38 105 CYS A C 1
ATOM 789 O O . CYS A 1 105 ? -8.975 0.749 15.069 1.00 96.38 105 CYS A O 1
ATOM 791 N N . ARG A 1 106 ? -9.543 1.764 16.982 1.00 95.75 106 ARG A N 1
ATOM 792 C CA . ARG A 1 106 ? -9.887 0.531 17.685 1.00 95.75 106 ARG A CA 1
ATOM 793 C C . ARG A 1 106 ? -11.119 -0.115 17.052 1.00 95.75 106 ARG A C 1
ATOM 795 O O . ARG A 1 106 ? -12.149 0.527 16.870 1.00 95.75 106 ARG A O 1
ATOM 802 N N . GLY A 1 107 ? -11.019 -1.412 16.767 1.00 96.38 107 GLY A N 1
ATOM 803 C CA . GLY A 1 107 ? -12.089 -2.180 16.123 1.00 96.38 107 GLY A CA 1
ATOM 804 C C . GLY A 1 107 ? -12.097 -2.088 14.596 1.00 96.38 107 GLY A C 1
ATOM 805 O O . GLY A 1 107 ? -12.962 -2.698 13.977 1.00 96.38 107 GLY A O 1
ATOM 806 N N . LEU A 1 108 ? -11.148 -1.365 13.991 1.00 98.56 108 LEU A N 1
ATOM 807 C CA . LEU A 1 108 ? -10.858 -1.508 12.569 1.00 98.56 108 LEU A CA 1
ATOM 808 C C . LEU A 1 108 ? -10.115 -2.821 12.324 1.00 98.56 108 LEU A C 1
ATOM 810 O O . LEU A 1 108 ? -9.196 -3.166 13.068 1.00 98.56 108 LEU A O 1
ATOM 814 N N . ASP A 1 109 ? -10.454 -3.494 11.235 1.00 98.69 109 ASP A N 1
ATOM 815 C CA . ASP A 1 109 ? -9.712 -4.651 10.739 1.00 98.69 109 ASP A CA 1
ATOM 816 C C . ASP A 1 109 ? -8.521 -4.197 9.879 1.00 98.69 109 ASP A C 1
ATOM 818 O O . ASP A 1 109 ? -7.448 -4.796 9.933 1.00 98.69 109 ASP A O 1
ATOM 822 N N . LEU A 1 110 ? -8.685 -3.103 9.116 1.00 98.75 110 LEU A N 1
ATOM 823 C CA . LEU A 1 110 ? -7.622 -2.4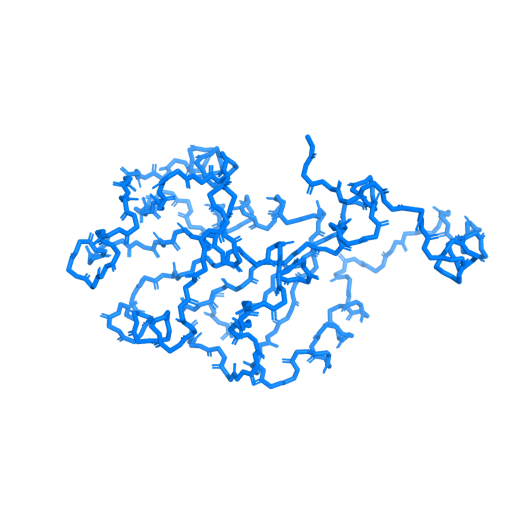92 8.308 1.00 98.75 110 LEU A CA 1
ATOM 824 C C . LEU A 1 110 ? -7.548 -0.979 8.501 1.00 98.75 110 LEU A C 1
ATOM 826 O O . LEU A 1 110 ? -8.574 -0.306 8.588 1.00 98.75 110 LEU A O 1
ATOM 830 N N . LEU A 1 111 ? -6.332 -0.437 8.476 1.00 98.81 111 LEU A N 1
ATOM 831 C CA . LEU A 1 111 ? -6.059 0.998 8.431 1.00 98.81 111 LEU A CA 1
ATOM 832 C C . LEU A 1 111 ? -5.159 1.321 7.230 1.00 98.81 111 LEU A C 1
ATOM 834 O O . LEU A 1 111 ? -4.015 0.876 7.182 1.00 98.81 111 LEU A O 1
ATOM 838 N N . TRP A 1 112 ? -5.669 2.105 6.280 1.00 98.81 112 TRP A N 1
ATOM 839 C CA . TRP A 1 112 ? -4.994 2.471 5.032 1.00 98.81 112 TRP A CA 1
ATOM 840 C C . TRP A 1 112 ? -4.395 3.874 5.134 1.00 98.81 112 TRP A C 1
ATOM 842 O O . TRP A 1 112 ? -5.120 4.843 5.386 1.00 98.81 112 TRP A O 1
ATOM 852 N N . LEU A 1 113 ? -3.086 4.001 4.913 1.00 98.38 113 LEU A N 1
ATOM 853 C CA . LEU A 1 113 ? -2.385 5.286 4.950 1.00 98.38 113 LEU A CA 1
ATOM 854 C C . LEU A 1 113 ? -1.220 5.332 3.959 1.00 98.38 113 LEU A C 1
ATOM 856 O O . LEU A 1 113 ? -0.543 4.334 3.732 1.00 98.38 113 LEU A O 1
ATOM 860 N N . GLY A 1 114 ? -0.973 6.509 3.384 1.00 97.38 114 GLY A N 1
ATOM 861 C CA . GLY A 1 114 ? 0.213 6.766 2.569 1.00 97.38 114 GLY A CA 1
ATOM 862 C C . GLY A 1 114 ? 1.388 7.285 3.397 1.00 97.38 114 GLY A C 1
ATOM 863 O O . GLY A 1 114 ? 1.200 8.052 4.345 1.00 97.38 114 GLY A O 1
ATOM 864 N N . HIS A 1 115 ? 2.599 6.878 3.021 1.00 95.44 115 HIS A N 1
ATOM 865 C CA . HIS A 1 115 ? 3.860 7.265 3.650 1.00 95.44 115 HIS A CA 1
ATOM 866 C C . HIS A 1 115 ? 5.046 7.189 2.658 1.00 95.44 115 HIS A C 1
ATOM 868 O O . HIS A 1 115 ? 5.692 6.148 2.555 1.00 95.44 115 HIS A O 1
ATOM 874 N N . PRO A 1 116 ? 5.402 8.267 1.935 1.00 95.25 116 PRO A N 1
ATOM 875 C CA . PRO A 1 116 ? 4.723 9.559 1.850 1.00 95.25 116 PRO A CA 1
ATOM 876 C C . PRO A 1 116 ? 3.335 9.476 1.206 1.00 95.25 116 PRO A C 1
ATOM 878 O O . PRO A 1 116 ? 3.115 8.720 0.259 1.00 95.25 116 PRO A O 1
ATOM 881 N N . ASN A 1 117 ? 2.400 10.288 1.692 1.00 95.88 117 ASN A N 1
ATOM 882 C CA . ASN A 1 117 ? 1.022 10.303 1.224 1.00 95.88 117 ASN A CA 1
ATOM 883 C C . ASN A 1 117 ? 0.838 11.096 -0.078 1.00 95.88 117 ASN A C 1
ATOM 885 O O . ASN A 1 117 ? 1.475 12.119 -0.318 1.00 95.88 117 ASN A O 1
ATOM 889 N N . ASN A 1 118 ? -0.109 10.652 -0.899 1.00 93.25 118 ASN A N 1
ATOM 890 C CA . ASN A 1 118 ? -0.639 11.394 -2.038 1.00 93.25 118 ASN A CA 1
ATOM 891 C C . ASN A 1 118 ? -2.091 11.767 -1.711 1.00 93.25 118 ASN A C 1
ATOM 893 O O . ASN A 1 118 ? -2.861 10.846 -1.452 1.00 93.25 118 ASN A O 1
ATOM 897 N N . PRO A 1 119 ? -2.499 13.049 -1.754 1.00 93.38 119 PRO A N 1
ATOM 898 C CA . PRO A 1 119 ? -1.843 14.150 -2.472 1.00 93.38 119 PRO A CA 1
ATOM 899 C C . PRO A 1 119 ? -0.989 15.109 -1.634 1.00 93.38 119 PRO A C 1
ATOM 901 O O . PRO A 1 119 ? -0.311 15.951 -2.214 1.00 93.38 119 PRO A O 1
ATOM 904 N N . ASP A 1 120 ? -1.029 15.035 -0.304 1.00 92.88 120 ASP A N 1
ATOM 905 C CA . ASP A 1 120 ? -0.481 16.090 0.565 1.00 92.88 120 ASP A CA 1
ATOM 906 C C . ASP A 1 120 ? 1.014 15.934 0.913 1.00 92.88 120 ASP A C 1
ATOM 908 O O . ASP A 1 120 ? 1.580 16.800 1.577 1.00 92.88 120 ASP A O 1
ATOM 912 N N . GLY A 1 121 ? 1.668 14.854 0.472 1.00 92.38 121 GLY A N 1
ATOM 913 C CA . GLY A 1 121 ? 3.086 14.582 0.728 1.00 92.38 121 GLY A CA 1
A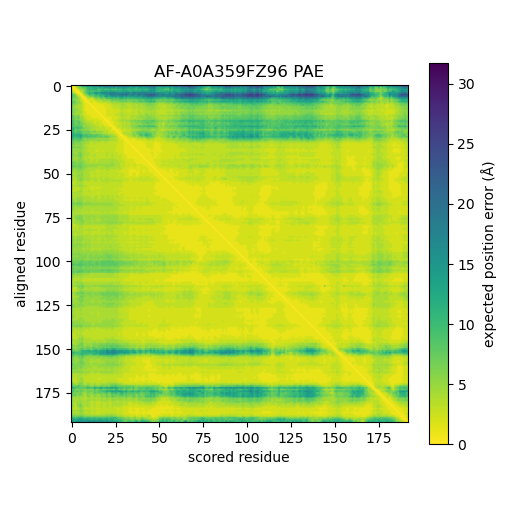TOM 914 C C . GLY A 1 121 ? 3.400 14.196 2.176 1.00 92.38 121 GLY A C 1
ATOM 915 O O . GLY A 1 121 ? 4.574 1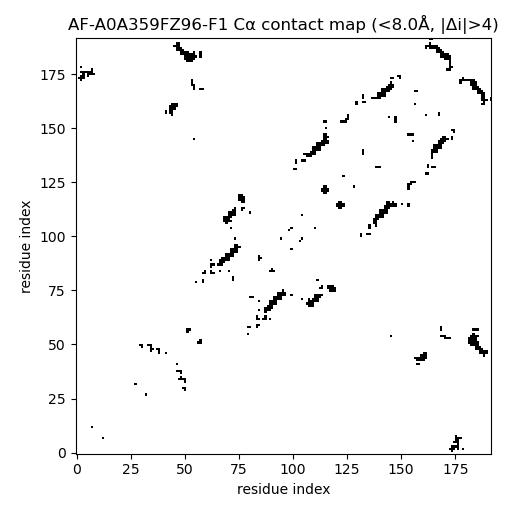4.075 2.534 1.00 92.38 121 GLY A O 1
ATOM 916 N N . ARG A 1 122 ? 2.381 14.016 3.027 1.00 93.62 122 ARG A N 1
ATOM 917 C CA . ARG A 1 122 ? 2.567 13.764 4.458 1.00 93.62 122 ARG A CA 1
ATOM 918 C C . ARG A 1 122 ? 3.389 12.505 4.695 1.00 93.62 122 ARG A C 1
ATOM 920 O O . ARG A 1 122 ? 3.125 11.461 4.109 1.00 93.62 122 ARG A O 1
ATOM 927 N N . CYS A 1 123 ? 4.343 12.597 5.610 1.00 95.31 123 CYS A N 1
ATOM 928 C CA . CYS A 1 123 ? 5.146 11.469 6.059 1.00 95.31 123 CYS A CA 1
ATOM 929 C C . CYS A 1 123 ? 4.863 11.190 7.534 1.00 95.31 123 CYS A C 1
ATOM 931 O O . CYS A 1 123 ? 4.693 12.115 8.330 1.00 95.31 123 CYS A O 1
ATOM 933 N N . TRP A 1 124 ? 4.846 9.915 7.896 1.00 95.38 124 TRP A N 1
ATOM 934 C CA . TRP A 1 124 ? 4.696 9.451 9.265 1.00 95.38 124 TRP A CA 1
ATOM 935 C C . TRP A 1 124 ? 6.056 9.062 9.838 1.00 95.38 124 TRP A C 1
ATOM 937 O O . TRP A 1 124 ? 6.842 8.397 9.162 1.00 95.38 124 TRP A O 1
ATOM 947 N N . PRO A 1 125 ? 6.363 9.399 11.095 1.00 95.25 125 PRO A N 1
ATOM 948 C CA . PRO A 1 125 ? 7.556 8.859 11.724 1.00 95.25 125 PRO A CA 1
ATOM 949 C C . PRO A 1 125 ? 7.460 7.322 11.827 1.00 95.25 125 PRO A C 1
ATOM 951 O O . PRO A 1 125 ? 6.467 6.816 12.359 1.00 95.25 125 PRO A O 1
ATOM 954 N N . PRO A 1 126 ? 8.470 6.542 11.396 1.00 95.31 126 PRO A N 1
ATOM 955 C CA . PRO A 1 126 ? 8.403 5.078 11.467 1.00 95.31 126 PRO A CA 1
ATOM 956 C C . PRO A 1 126 ? 8.165 4.542 12.880 1.00 95.31 126 PRO A C 1
ATOM 958 O O . PRO A 1 126 ? 7.446 3.562 13.062 1.00 95.31 126 PRO A O 1
ATOM 961 N N . HIS A 1 127 ? 8.725 5.201 13.899 1.00 96.44 127 HIS A N 1
ATOM 962 C CA . HIS A 1 127 ? 8.496 4.834 15.297 1.00 96.44 127 HIS A CA 1
ATOM 963 C C . HIS A 1 127 ? 7.023 4.980 15.704 1.00 96.44 127 HIS A C 1
ATOM 965 O O . HIS A 1 127 ? 6.518 4.138 16.441 1.00 96.44 127 HIS A O 1
ATOM 971 N N . PHE A 1 128 ? 6.329 5.993 15.179 1.00 97.69 128 PHE A N 1
ATOM 972 C CA . PHE A 1 128 ? 4.909 6.213 15.426 1.00 97.69 128 PHE A CA 1
ATOM 973 C C . PHE A 1 128 ? 4.067 5.095 14.800 1.00 97.69 128 PHE A C 1
ATOM 975 O O . PHE A 1 128 ? 3.272 4.475 15.497 1.00 97.69 128 PHE A O 1
ATOM 982 N N . LEU A 1 129 ? 4.298 4.751 13.527 1.00 97.94 129 LEU A N 1
ATOM 983 C CA . LEU A 1 129 ? 3.572 3.653 12.872 1.00 97.94 129 LEU A CA 1
ATOM 984 C C . LEU A 1 129 ? 3.824 2.301 13.561 1.00 97.94 129 LEU A C 1
ATOM 986 O O . LEU A 1 129 ? 2.906 1.499 13.719 1.00 97.94 129 LEU A O 1
ATOM 990 N N . ARG A 1 130 ? 5.054 2.053 14.033 1.00 97.94 130 ARG A N 1
ATOM 991 C CA . ARG A 1 130 ? 5.387 0.852 14.820 1.00 97.94 130 ARG A CA 1
ATOM 992 C C . ARG A 1 130 ? 4.682 0.826 16.170 1.00 97.94 130 ARG A C 1
ATOM 994 O O . ARG A 1 130 ? 4.268 -0.243 16.608 1.00 97.94 130 ARG A O 1
ATOM 1001 N N . GLN A 1 131 ? 4.585 1.968 16.845 1.00 98.19 131 GLN A N 1
ATOM 1002 C CA . GLN A 1 131 ? 3.848 2.076 18.098 1.00 98.19 131 GLN A CA 1
ATOM 1003 C C . GLN A 1 131 ? 2.358 1.823 17.865 1.00 98.19 131 GLN A C 1
ATOM 1005 O O . GLN A 1 131 ? 1.782 0.979 18.544 1.00 98.19 131 GLN A O 1
ATOM 1010 N N . LEU A 1 132 ? 1.775 2.457 16.849 1.00 98.44 132 LEU A N 1
ATOM 1011 C CA . LEU A 1 132 ? 0.376 2.275 16.480 1.00 98.44 132 LEU A CA 1
ATOM 1012 C C . LEU A 1 132 ? 0.059 0.805 16.168 1.00 98.44 132 LEU A C 1
ATOM 1014 O O . LEU A 1 132 ? -0.920 0.265 16.673 1.00 98.44 132 LEU A O 1
ATOM 1018 N N . ALA A 1 133 ? 0.934 0.123 15.421 1.00 98.19 133 ALA A N 1
ATOM 1019 C CA . ALA A 1 133 ? 0.805 -1.308 15.146 1.00 98.19 133 ALA A CA 1
ATOM 1020 C C . ALA A 1 133 ? 0.795 -2.164 16.429 1.00 98.19 133 ALA A C 1
ATOM 1022 O O . ALA A 1 133 ? 0.037 -3.127 16.519 1.00 98.19 133 ALA A O 1
ATOM 1023 N N . ARG A 1 134 ? 1.601 -1.808 17.442 1.00 98.00 134 ARG A N 1
ATOM 1024 C CA . ARG A 1 134 ? 1.628 -2.501 18.746 1.00 98.00 134 ARG A CA 1
ATOM 1025 C C . ARG A 1 134 ? 0.377 -2.233 19.580 1.00 98.00 134 ARG A C 1
ATOM 1027 O O . ARG A 1 134 ? -0.069 -3.124 20.295 1.00 98.00 134 ARG A O 1
ATOM 1034 N N . GLU A 1 135 ? -0.162 -1.021 19.511 1.00 98.25 135 GLU A N 1
ATOM 1035 C CA . GLU A 1 135 ? -1.382 -0.622 20.224 1.00 98.25 135 GLU A CA 1
ATOM 1036 C C . GLU A 1 135 ? -2.649 -1.212 19.582 1.00 98.25 135 GLU A C 1
ATOM 1038 O O . GLU A 1 135 ? -3.657 -1.407 20.266 1.00 98.25 135 GLU A O 1
ATOM 1043 N N . LEU A 1 136 ? -2.580 -1.552 18.291 1.00 98.06 136 LEU A N 1
ATOM 1044 C CA . LEU A 1 136 ? -3.666 -2.116 17.491 1.00 98.06 136 LEU A CA 1
ATOM 1045 C C . LEU A 1 136 ? -3.315 -3.505 16.929 1.00 98.06 136 LEU A C 1
ATOM 1047 O O . LEU A 1 136 ? -3.334 -3.697 15.715 1.00 98.06 136 LEU A O 1
ATOM 1051 N N . PRO A 1 137 ? -3.028 -4.514 17.769 1.00 97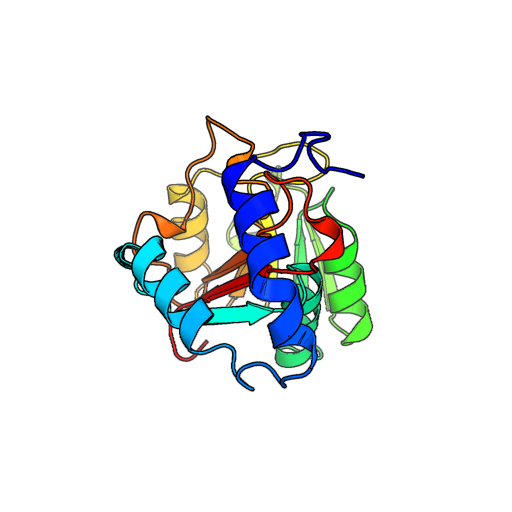.25 137 PRO A N 1
ATOM 1052 C CA . PRO A 1 137 ? -2.521 -5.806 17.297 1.00 97.25 137 PRO A CA 1
ATOM 1053 C C . PRO A 1 137 ? -3.513 -6.591 16.422 1.00 97.25 137 PRO A C 1
ATOM 1055 O O . PRO A 1 137 ? -3.105 -7.530 15.749 1.00 97.25 137 PRO A O 1
ATOM 1058 N N . GLN A 1 138 ? -4.803 -6.235 16.452 1.00 97.12 138 GLN A N 1
ATOM 1059 C CA . GLN A 1 138 ? -5.862 -6.853 15.640 1.00 97.12 138 GLN A CA 1
ATOM 1060 C C . GLN A 1 138 ? -6.172 -6.067 14.358 1.00 97.12 138 GLN A C 1
ATOM 1062 O O . GLN A 1 138 ? -6.963 -6.524 13.543 1.00 97.12 138 GLN A O 1
ATOM 1067 N N . THR A 1 139 ? -5.567 -4.892 14.178 1.00 98.50 139 THR A N 1
ATOM 1068 C CA . THR A 1 139 ? -5.751 -4.064 12.986 1.00 98.50 139 THR A CA 1
ATOM 1069 C C . THR A 1 139 ? -4.542 -4.232 12.082 1.00 98.50 139 THR A C 1
ATOM 1071 O O . THR A 1 139 ? -3.407 -4.017 12.512 1.00 98.50 139 THR A O 1
ATOM 1074 N N . THR A 1 140 ? -4.781 -4.567 10.820 1.00 98.69 140 THR A N 1
ATOM 1075 C CA . THR A 1 140 ? -3.740 -4.589 9.794 1.00 98.69 140 THR A CA 1
ATOM 1076 C C . THR A 1 140 ? -3.496 -3.179 9.271 1.00 98.69 140 THR A C 1
ATOM 1078 O O . THR A 1 140 ? -4.380 -2.554 8.686 1.00 98.69 140 THR A O 1
ATOM 1081 N N . LEU A 1 141 ? -2.287 -2.660 9.456 1.00 98.75 141 LEU A N 1
ATOM 1082 C CA . LEU A 1 141 ? -1.881 -1.380 8.882 1.00 98.75 141 LEU A CA 1
ATOM 1083 C C . LEU A 1 141 ? -1.374 -1.613 7.457 1.00 98.75 141 LEU A C 1
ATOM 1085 O O . LEU A 1 141 ? -0.338 -2.249 7.265 1.00 98.75 141 LEU A O 1
ATOM 1089 N N . VAL A 1 142 ? -2.083 -1.065 6.472 1.00 98.75 142 VAL A N 1
ATOM 1090 C CA . VAL A 1 142 ? -1.659 -1.036 5.069 1.00 98.75 142 VAL A CA 1
ATOM 1091 C C . VAL A 1 142 ? -0.980 0.304 4.802 1.00 98.75 142 VAL A C 1
ATOM 1093 O O . VAL A 1 142 ? -1.633 1.346 4.718 1.00 98.75 142 VAL A O 1
ATOM 1096 N N . VAL A 1 143 ? 0.346 0.268 4.694 1.00 98.56 143 VAL A N 1
ATOM 1097 C CA . VAL A 1 143 ? 1.202 1.443 4.521 1.00 98.56 143 VAL A CA 1
ATOM 1098 C C . VAL A 1 143 ? 1.656 1.525 3.065 1.00 98.56 143 VAL A C 1
ATOM 1100 O O . VAL A 1 143 ? 2.486 0.730 2.622 1.00 98.56 143 VAL A O 1
ATOM 1103 N N . ASP A 1 144 ? 1.113 2.482 2.313 1.00 97.81 144 ASP A N 1
ATOM 1104 C CA . ASP A 1 144 ? 1.535 2.752 0.936 1.00 97.81 144 ASP A CA 1
ATOM 1105 C C . ASP A 1 144 ? 2.818 3.592 0.920 1.00 97.81 144 ASP A C 1
ATOM 1107 O O . ASP A 1 144 ? 2.797 4.797 1.170 1.00 97.81 144 ASP A O 1
ATOM 1111 N N . GLU A 1 145 ? 3.935 2.953 0.584 1.00 96.31 145 GLU A N 1
ATOM 1112 C CA . GLU A 1 145 ? 5.234 3.585 0.365 1.00 96.31 145 GLU A CA 1
ATOM 1113 C C . GLU A 1 145 ? 5.543 3.774 -1.133 1.00 96.31 145 GLU A C 1
ATOM 1115 O O . GLU A 1 145 ? 6.704 3.808 -1.534 1.00 96.31 145 GLU A O 1
ATOM 1120 N N . ALA A 1 146 ? 4.544 3.917 -2.012 1.00 92.69 146 ALA A N 1
ATOM 1121 C CA 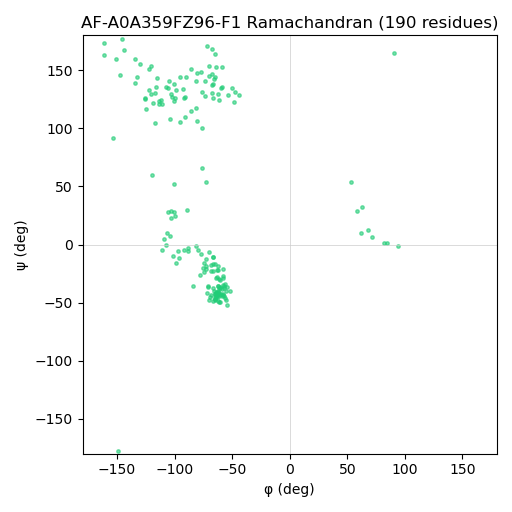. ALA A 1 146 ? 4.774 4.097 -3.450 1.00 92.69 146 ALA A CA 1
ATOM 1122 C C . ALA A 1 146 ? 5.642 5.318 -3.814 1.00 92.69 146 ALA A C 1
ATOM 1124 O O . ALA A 1 146 ? 6.191 5.356 -4.914 1.00 92.69 146 ALA A O 1
ATOM 1125 N N . TYR A 1 147 ? 5.748 6.315 -2.930 1.00 90.81 147 TYR A N 1
ATOM 1126 C CA . TYR A 1 147 ? 6.539 7.534 -3.136 1.00 90.81 147 TYR A CA 1
ATOM 1127 C C . TYR A 1 147 ? 7.833 7.572 -2.311 1.00 90.81 147 TYR A C 1
ATOM 1129 O O . TYR A 1 147 ? 8.466 8.626 -2.251 1.00 90.81 147 TYR A O 1
ATOM 1137 N N . GLN A 1 148 ? 8.231 6.466 -1.671 1.00 90.31 148 GLN A N 1
ATOM 1138 C CA . GLN A 1 148 ? 9.382 6.442 -0.763 1.00 90.31 148 GLN A CA 1
ATOM 1139 C C . GLN A 1 148 ? 10.655 6.969 -1.432 1.00 90.31 148 GLN A C 1
ATOM 1141 O O . GLN A 1 148 ? 11.264 7.929 -0.970 1.00 90.31 148 GLN A O 1
ATOM 1146 N N . GLU 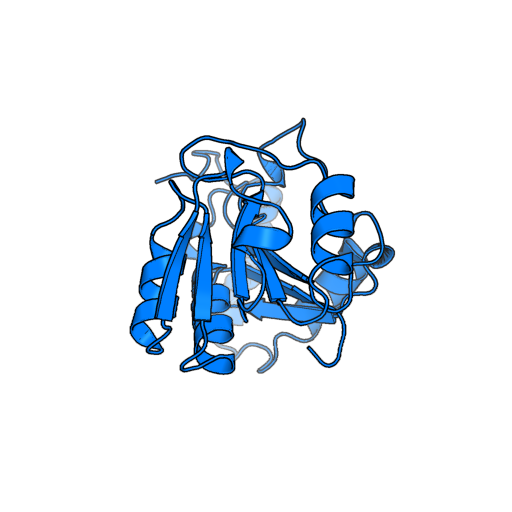A 1 149 ? 10.991 6.429 -2.600 1.00 85.38 149 GLU A N 1
ATOM 1147 C CA . GLU A 1 149 ? 12.217 6.764 -3.323 1.00 85.38 149 GLU A CA 1
ATOM 1148 C C . GLU A 1 149 ? 12.216 8.193 -3.908 1.00 85.38 149 GLU A C 1
ATOM 1150 O O . GLU A 1 149 ? 13.229 8.650 -4.435 1.00 85.38 149 GLU A O 1
ATOM 1155 N N . LEU A 1 150 ? 11.091 8.912 -3.819 1.00 82.12 150 LEU A N 1
ATOM 1156 C CA . LEU A 1 150 ? 10.951 10.305 -4.253 1.00 82.12 150 LEU A CA 1
ATOM 1157 C C . LEU A 1 150 ? 11.120 11.315 -3.113 1.00 82.12 150 LEU A C 1
ATOM 1159 O O . LEU A 1 150 ? 11.234 12.511 -3.381 1.00 82.12 150 LEU A O 1
ATOM 1163 N N . CYS A 1 151 ? 11.134 10.866 -1.856 1.00 81.38 151 CYS A N 1
ATOM 1164 C CA . CYS A 1 151 ? 11.192 11.743 -0.694 1.00 81.38 151 CYS A CA 1
ATOM 1165 C C . CYS A 1 151 ? 12.476 11.507 0.107 1.00 81.38 151 CYS A C 1
ATOM 1167 O O . CYS A 1 151 ? 12.586 10.555 0.872 1.00 81.38 151 CYS A O 1
ATOM 1169 N N . SER A 1 152 ? 13.439 12.424 -0.009 1.00 74.06 152 SER A N 1
ATOM 1170 C CA . SER A 1 152 ? 14.742 12.335 0.670 1.00 74.06 152 SER A CA 1
ATOM 1171 C C . SER A 1 152 ? 14.685 12.439 2.202 1.00 74.06 152 SER A C 1
ATOM 1173 O O . SER A 1 152 ? 15.693 12.195 2.859 1.00 74.06 152 SER A O 1
ATOM 1175 N N . GLY A 1 153 ? 13.535 12.805 2.777 1.00 74.81 153 GLY A N 1
ATOM 1176 C CA . GLY A 1 153 ? 13.337 12.954 4.224 1.00 74.81 153 GLY A CA 1
ATOM 1177 C C . GLY A 1 153 ? 12.427 11.904 4.865 1.00 74.81 153 GLY A C 1
ATOM 1178 O O . GLY A 1 153 ? 12.267 11.917 6.084 1.00 74.81 153 GLY A O 1
ATOM 1179 N N . ALA A 1 154 ? 11.815 11.015 4.079 1.00 85.31 154 ALA A N 1
ATOM 1180 C CA . ALA A 1 154 ? 10.964 9.961 4.611 1.00 85.31 154 ALA A CA 1
ATOM 1181 C C . ALA A 1 154 ? 11.797 8.705 4.866 1.00 85.31 154 ALA A C 1
ATOM 1183 O O . ALA A 1 154 ? 12.443 8.187 3.961 1.00 85.31 154 ALA A O 1
ATOM 1184 N N . GLU A 1 155 ? 11.742 8.160 6.076 1.00 93.56 155 GLU A N 1
ATOM 1185 C CA . GLU A 1 155 ? 12.341 6.859 6.374 1.00 93.56 155 GLU A CA 1
ATOM 1186 C C . GLU A 1 155 ? 11.297 5.753 6.186 1.00 93.56 155 GLU A C 1
ATOM 1188 O O . GLU A 1 155 ? 10.155 5.880 6.630 1.00 93.56 155 GLU A O 1
ATOM 1193 N N . SER A 1 156 ? 11.671 4.672 5.507 1.00 94.94 156 SER A N 1
ATOM 1194 C CA . SER A 1 156 ? 10.772 3.543 5.273 1.00 94.94 156 SER A CA 1
ATOM 1195 C C . SER A 1 156 ? 10.612 2.663 6.513 1.00 94.94 156 SER A C 1
ATOM 1197 O O . SER A 1 156 ? 11.568 2.413 7.244 1.00 94.94 156 SER A O 1
ATOM 1199 N N . LEU A 1 157 ? 9.441 2.054 6.690 1.00 95.69 157 LEU A N 1
ATOM 1200 C CA . LEU A 1 157 ? 9.246 0.995 7.679 1.00 95.69 157 LEU A CA 1
ATOM 1201 C C . LEU A 1 157 ? 10.096 -0.257 7.423 1.00 95.69 157 LEU A C 1
ATOM 1203 O O . LEU A 1 157 ? 10.322 -1.034 8.348 1.00 95.69 157 LEU A O 1
ATOM 1207 N N . THR A 1 158 ? 10.618 -0.468 6.216 1.00 95.56 158 THR A N 1
ATOM 1208 C CA . THR A 1 158 ? 11.373 -1.685 5.884 1.00 95.56 158 THR A CA 1
ATOM 1209 C C . THR A 1 158 ? 12.824 -1.665 6.371 1.00 95.56 158 THR A C 1
ATOM 1211 O O . THR A 1 158 ? 13.523 -2.660 6.202 1.00 95.56 158 THR A O 1
ATOM 1214 N N . ILE A 1 159 ? 13.306 -0.554 6.948 1.00 94.69 159 ILE A N 1
ATOM 1215 C CA . ILE A 1 159 ? 14.694 -0.453 7.444 1.00 94.69 159 ILE A CA 1
ATOM 1216 C C . ILE A 1 159 ? 14.942 -1.251 8.738 1.00 94.69 159 ILE A C 1
ATOM 1218 O O . ILE A 1 159 ? 16.083 -1.432 9.149 1.00 94.69 159 ILE A O 1
ATOM 1222 N N . GLN A 1 160 ? 13.874 -1.719 9.389 1.00 95.81 160 GLN A N 1
ATOM 1223 C CA . GLN A 1 160 ? 13.901 -2.605 10.554 1.00 95.81 160 GLN A CA 1
ATOM 1224 C C . GLN A 1 160 ? 12.725 -3.578 10.466 1.00 95.81 160 GLN A C 1
ATOM 1226 O O . GLN A 1 160 ? 11.778 -3.334 9.713 1.00 95.81 160 GLN A O 1
ATOM 1231 N N . THR A 1 161 ? 12.741 -4.621 11.296 1.00 97.00 161 THR A N 1
ATOM 1232 C CA . THR A 1 161 ? 11.733 -5.685 11.307 1.00 97.00 161 THR A CA 1
ATOM 1233 C C . THR A 1 161 ? 10.314 -5.127 11.318 1.00 97.00 161 THR A C 1
ATOM 1235 O O . THR A 1 161 ? 9.964 -4.358 12.217 1.00 97.00 161 THR A O 1
ATOM 1238 N N . LEU A 1 162 ? 9.488 -5.489 10.334 1.00 97.62 162 LEU A N 1
ATOM 1239 C CA . LEU A 1 162 ? 8.092 -5.050 10.299 1.00 97.62 162 LEU A CA 1
ATOM 1240 C C . LEU A 1 162 ? 7.316 -5.660 11.471 1.00 97.62 162 LEU A C 1
ATOM 1242 O O . LEU A 1 162 ? 7.566 -6.816 11.809 1.00 97.62 162 LEU A O 1
ATOM 1246 N N . PRO A 1 163 ? 6.381 -4.929 12.100 1.00 97.75 163 PRO A N 1
ATOM 1247 C CA . PRO A 1 163 ? 5.407 -5.540 12.999 1.00 97.75 163 PRO A CA 1
ATOM 1248 C C . PRO A 1 163 ? 4.570 -6.614 12.274 1.00 97.75 163 PRO A C 1
ATOM 1250 O O . PRO A 1 163 ? 4.389 -6.520 11.059 1.00 97.75 163 PRO A O 1
ATOM 1253 N N . PRO A 1 164 ? 4.046 -7.624 12.992 1.00 97.31 164 PRO A N 1
ATOM 1254 C CA . PRO A 1 164 ? 3.322 -8.743 12.383 1.00 97.31 164 PRO A CA 1
ATOM 1255 C C . PRO A 1 164 ? 2.036 -8.325 11.665 1.00 97.31 164 PRO A C 1
ATOM 1257 O O . PRO A 1 164 ? 1.656 -8.977 10.707 1.00 97.31 164 PRO A O 1
ATOM 1260 N N . ASN A 1 165 ? 1.402 -7.236 12.100 1.00 98.06 165 ASN A N 1
ATOM 1261 C CA . ASN A 1 165 ? 0.160 -6.676 11.564 1.00 98.06 165 ASN A CA 1
ATOM 1262 C C . ASN A 1 165 ? 0.390 -5.489 10.609 1.00 98.06 165 ASN A C 1
ATOM 1264 O O . ASN A 1 165 ? -0.472 -4.623 10.473 1.00 98.06 165 ASN A O 1
ATOM 1268 N N . VAL A 1 166 ? 1.566 -5.393 9.984 1.00 98.56 166 VAL A N 1
ATOM 1269 C CA . VAL A 1 166 ? 1.886 -4.327 9.024 1.00 98.56 166 VAL A CA 1
ATOM 1270 C C . VAL A 1 166 ? 2.155 -4.922 7.651 1.00 98.56 166 VAL A C 1
ATOM 1272 O O . VAL A 1 166 ? 2.991 -5.814 7.499 1.00 98.56 166 VAL A O 1
ATOM 1275 N N . VAL A 1 167 ? 1.498 -4.347 6.646 1.00 98.69 167 VAL A N 1
ATOM 1276 C CA . VAL A 1 167 ? 1.768 -4.579 5.229 1.00 98.69 167 VAL A CA 1
ATOM 1277 C C . VAL A 1 167 ? 2.294 -3.289 4.621 1.00 98.69 167 VAL A C 1
ATOM 1279 O O . VAL A 1 167 ? 1.633 -2.255 4.674 1.00 98.69 167 VAL A O 1
ATOM 1282 N N . VAL A 1 168 ? 3.477 -3.347 4.017 1.00 98.44 168 VAL A N 1
ATOM 1283 C CA . VAL A 1 168 ? 4.032 -2.243 3.229 1.00 98.44 168 VAL A CA 1
ATOM 1284 C C . VAL A 1 168 ? 3.787 -2.525 1.754 1.00 98.44 168 VAL A C 1
ATOM 1286 O O . VAL A 1 168 ? 4.190 -3.575 1.260 1.00 98.44 168 VAL A O 1
ATOM 1289 N N . VAL A 1 169 ? 3.165 -1.592 1.039 1.00 98.00 169 VAL A N 1
ATOM 1290 C CA . VAL A 1 169 ? 2.958 -1.672 -0.414 1.00 98.00 169 VAL A CA 1
ATOM 1291 C C . VAL A 1 169 ? 3.920 -0.714 -1.107 1.00 98.00 169 VAL A C 1
ATOM 1293 O O . VAL A 1 169 ? 4.063 0.432 -0.691 1.00 98.00 169 VAL A O 1
ATOM 1296 N N . ARG A 1 170 ? 4.586 -1.169 -2.172 1.00 94.75 170 ARG A N 1
ATOM 1297 C CA . ARG A 1 170 ? 5.538 -0.369 -2.954 1.00 94.75 170 ARG A CA 1
ATOM 1298 C C . ARG A 1 170 ? 5.256 -0.438 -4.449 1.00 94.75 170 ARG A C 1
ATOM 1300 O O . ARG A 1 170 ? 4.691 -1.398 -4.976 1.00 94.75 170 ARG A O 1
ATOM 1307 N N . SER A 1 171 ? 5.695 0.603 -5.149 1.00 90.75 171 SER A N 1
ATOM 1308 C CA . SER A 1 171 ? 5.579 0.738 -6.599 1.00 90.75 171 SER A CA 1
ATOM 1309 C C . SER A 1 171 ? 6.969 0.839 -7.220 1.00 90.75 171 SER A C 1
ATOM 1311 O O . SER A 1 171 ? 7.688 1.794 -6.954 1.00 90.75 171 SER A O 1
ATOM 1313 N N . LEU A 1 172 ? 7.323 -0.065 -8.137 1.00 82.69 172 LEU A N 1
ATOM 1314 C CA . LEU A 1 172 ? 8.629 -0.038 -8.822 1.00 82.69 172 LEU A CA 1
ATOM 1315 C C . LEU A 1 172 ? 8.709 1.023 -9.929 1.00 82.69 172 LEU A C 1
ATOM 1317 O O . LEU A 1 172 ? 9.759 1.262 -10.521 1.00 82.69 172 LEU A O 1
ATOM 1321 N N . THR A 1 173 ? 7.584 1.658 -10.253 1.00 72.31 173 THR A N 1
ATOM 1322 C CA . THR A 1 173 ? 7.461 2.435 -11.486 1.00 72.31 173 THR A CA 1
ATOM 1323 C C . THR A 1 173 ? 7.640 3.943 -11.327 1.00 72.31 173 THR A C 1
ATOM 1325 O O . THR A 1 173 ? 7.786 4.633 -12.336 1.00 72.31 173 THR A O 1
ATOM 1328 N N . LYS A 1 174 ? 7.570 4.492 -10.104 1.00 75.44 174 LYS A N 1
ATOM 1329 C CA . LYS A 1 174 ? 7.436 5.949 -9.896 1.00 75.44 174 LYS A CA 1
ATOM 1330 C C . LYS A 1 174 ? 8.716 6.717 -10.212 1.00 75.44 174 LYS A C 1
ATOM 1332 O O . LYS A 1 174 ? 8.641 7.756 -10.863 1.00 75.44 174 LYS A O 1
ATOM 1337 N N . ILE A 1 175 ? 9.866 6.182 -9.803 1.00 70.19 175 ILE A N 1
ATOM 1338 C CA . ILE A 1 175 ? 11.172 6.830 -9.991 1.00 70.19 175 ILE A CA 1
ATOM 1339 C C . ILE A 1 175 ? 11.734 6.695 -11.406 1.00 70.19 175 ILE A C 1
ATOM 1341 O O . ILE A 1 175 ? 12.479 7.562 -11.849 1.00 70.19 175 ILE A O 1
ATOM 1345 N N . TYR A 1 176 ? 11.356 5.642 -12.135 1.00 69.00 176 TYR A N 1
ATOM 1346 C CA . TYR A 1 176 ? 11.917 5.339 -13.458 1.00 69.00 176 TYR A CA 1
ATOM 1347 C C . TYR A 1 176 ? 10.989 5.683 -14.624 1.00 69.00 176 TYR A C 1
ATOM 1349 O O . TYR A 1 176 ? 11.271 5.304 -15.757 1.00 69.00 176 TYR A O 1
ATOM 1357 N N . GLY A 1 177 ? 9.852 6.339 -14.375 1.00 72.25 177 GLY A N 1
ATOM 1358 C CA . GLY A 1 177 ? 8.893 6.630 -15.444 1.00 72.25 177 GLY A CA 1
ATOM 1359 C C . GLY A 1 177 ? 8.196 5.385 -16.013 1.00 72.25 177 GLY A C 1
ATOM 1360 O O . GLY A 1 177 ? 7.537 5.460 -17.045 1.00 72.25 177 GLY A O 1
ATOM 1361 N N . LEU A 1 178 ? 8.305 4.230 -15.348 1.00 81.38 178 LEU A N 1
ATOM 1362 C CA . LEU A 1 178 ? 7.893 2.918 -15.865 1.00 81.38 178 LEU A CA 1
ATOM 1363 C C . LEU A 1 178 ? 6.436 2.566 -15.560 1.00 81.38 178 LEU A C 1
ATOM 1365 O O . LEU A 1 178 ? 6.097 1.399 -15.387 1.00 81.38 178 LEU A O 1
ATOM 1369 N N . ALA A 1 179 ? 5.546 3.555 -15.457 1.00 81.69 179 ALA A N 1
ATOM 1370 C CA . ALA A 1 179 ? 4.166 3.314 -15.022 1.00 81.69 179 ALA A CA 1
ATOM 1371 C C . ALA A 1 179 ? 3.413 2.308 -15.912 1.00 81.69 179 ALA A C 1
ATOM 1373 O O . ALA A 1 179 ? 2.532 1.610 -15.412 1.00 81.69 179 ALA A O 1
ATOM 1374 N N . GLY A 1 180 ? 3.791 2.201 -17.192 1.00 84.25 180 GLY A N 1
ATOM 1375 C CA . GLY A 1 180 ? 3.252 1.222 -18.139 1.00 84.25 180 GLY A CA 1
ATOM 1376 C C . GLY A 1 180 ? 3.713 -0.223 -17.918 1.00 84.25 180 GLY A C 1
ATOM 1377 O O . GLY A 1 180 ? 3.035 -1.125 -18.390 1.00 84.25 180 GLY A O 1
ATOM 1378 N N . LEU A 1 181 ? 4.805 -0.464 -17.179 1.00 87.12 181 LEU A N 1
ATOM 1379 C CA . LEU A 1 181 ? 5.287 -1.821 -16.873 1.00 87.12 181 LEU A CA 1
ATOM 1380 C C . LEU A 1 181 ? 4.395 -2.538 -15.854 1.00 87.12 181 LEU A C 1
ATOM 1382 O O . LEU A 1 181 ? 4.425 -3.758 -15.774 1.00 87.12 181 LEU A O 1
ATOM 1386 N N . ARG A 1 182 ? 3.613 -1.772 -15.078 1.00 89.75 182 ARG A N 1
ATOM 1387 C CA . ARG A 1 182 ? 2.712 -2.294 -14.043 1.00 89.75 182 ARG A CA 1
ATOM 1388 C C . ARG A 1 182 ? 3.437 -3.221 -13.057 1.00 89.75 182 ARG A C 1
ATOM 1390 O O . ARG A 1 182 ? 3.022 -4.342 -12.821 1.00 89.75 182 ARG A O 1
ATOM 1397 N N . ALA A 1 183 ? 4.526 -2.738 -12.462 1.00 90.50 183 ALA A N 1
ATOM 1398 C CA . ALA A 1 183 ? 5.314 -3.508 -11.501 1.00 90.50 183 ALA A CA 1
ATOM 1399 C C . ALA A 1 183 ? 5.178 -2.933 -10.082 1.00 90.50 183 ALA A C 1
ATOM 1401 O O . ALA A 1 183 ? 5.486 -1.763 -9.832 1.00 90.50 183 ALA A O 1
ATOM 1402 N N . GLY A 1 184 ? 4.704 -3.751 -9.148 1.00 94.38 184 GLY A N 1
ATOM 1403 C CA . GLY A 1 184 ? 4.564 -3.419 -7.732 1.00 94.38 184 GLY A CA 1
ATOM 1404 C C . GLY A 1 184 ? 4.821 -4.638 -6.861 1.00 94.38 184 GLY A C 1
ATOM 1405 O O . GLY A 1 184 ? 5.105 -5.724 -7.367 1.00 94.38 184 GLY A O 1
ATOM 1406 N N . TYR A 1 185 ? 4.786 -4.438 -5.550 1.00 95.94 185 TYR A N 1
ATOM 1407 C CA . TYR A 1 185 ? 4.922 -5.524 -4.589 1.00 95.94 185 TYR A CA 1
ATOM 1408 C C . TYR A 1 185 ? 4.399 -5.115 -3.215 1.00 95.94 185 TYR A C 1
ATOM 1410 O O . TYR A 1 185 ? 4.266 -3.926 -2.911 1.00 95.94 185 TYR A O 1
ATOM 1418 N N . LEU A 1 186 ? 4.151 -6.112 -2.371 1.00 96.94 186 LEU A N 1
ATOM 1419 C CA . LEU A 1 186 ? 3.911 -5.932 -0.943 1.00 96.94 186 LEU A CA 1
ATOM 1420 C C . LEU A 1 186 ? 4.944 -6.690 -0.107 1.00 96.94 186 LEU A C 1
ATOM 1422 O O . LEU A 1 186 ? 5.508 -7.694 -0.549 1.00 96.94 186 LEU A O 1
ATOM 1426 N N . LEU A 1 187 ? 5.181 -6.190 1.102 1.00 98.00 187 LEU A N 1
ATOM 1427 C CA . LEU A 1 187 ? 6.046 -6.770 2.121 1.00 98.00 187 LEU A CA 1
ATOM 1428 C C . LEU A 1 187 ? 5.246 -6.931 3.412 1.00 98.00 187 LEU A C 1
ATOM 1430 O O . LEU A 1 187 ? 4.673 -5.963 3.910 1.00 98.00 187 LEU A O 1
ATOM 1434 N N . ALA A 1 188 ? 5.233 -8.138 3.965 1.00 97.75 188 ALA A N 1
ATOM 1435 C CA . ALA A 1 188 ? 4.571 -8.448 5.230 1.00 97.75 188 ALA A CA 1
ATOM 1436 C C . ALA A 1 188 ? 5.276 -9.612 5.937 1.00 97.75 188 ALA A C 1
ATOM 1438 O O . ALA A 1 188 ? 5.993 -10.398 5.304 1.00 97.75 188 ALA A O 1
ATOM 1439 N N . GLN A 1 189 ? 5.079 -9.749 7.249 1.00 95.88 189 GLN A N 1
ATOM 1440 C CA . GLN A 1 189 ? 5.475 -10.981 7.934 1.00 95.88 189 GLN A CA 1
ATOM 1441 C C . GLN A 1 189 ? 4.654 -12.173 7.414 1.00 95.88 189 GLN A C 1
ATOM 1443 O O . GLN A 1 189 ? 3.528 -12.019 6.946 1.00 95.88 189 GLN A O 1
ATOM 1448 N N . ARG A 1 190 ? 5.220 -13.383 7.481 1.00 88.00 190 ARG A N 1
ATOM 1449 C CA . ARG A 1 190 ? 4.491 -14.599 7.090 1.00 88.00 190 ARG A CA 1
ATOM 1450 C C . ARG A 1 190 ? 3.335 -14.862 8.057 1.00 88.00 190 ARG A C 1
ATOM 1452 O O . ARG A 1 190 ? 3.541 -14.810 9.265 1.00 88.00 190 ARG A O 1
ATOM 1459 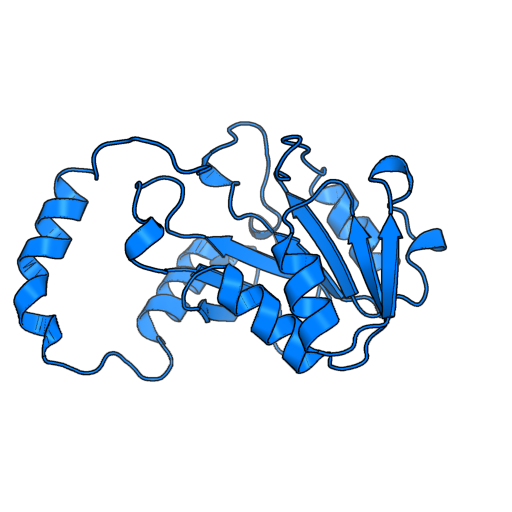N N . GLY A 1 191 ? 2.182 -15.250 7.517 1.00 81.00 191 GLY A N 1
ATOM 1460 C CA . GLY A 1 191 ? 1.002 -15.635 8.299 1.00 81.00 191 GLY A CA 1
ATOM 1461 C C . GLY A 1 191 ? -0.000 -14.507 8.542 1.00 81.00 191 GLY A C 1
ATOM 1462 O O . GLY A 1 191 ? -1.022 -14.772 9.169 1.00 81.00 191 GLY A O 1
ATOM 1463 N N . LEU A 1 192 ? 0.291 -13.298 8.048 1.00 75.94 192 LEU A N 1
ATOM 1464 C CA . LEU A 1 192 ? -0.716 -12.266 7.816 1.00 75.94 192 LEU A CA 1
ATOM 1465 C C . LEU A 1 192 ? -1.572 -12.612 6.592 1.00 75.94 192 LEU A C 1
ATOM 1467 O O . LEU A 1 192 ? -1.001 -13.178 5.627 1.00 75.94 192 LEU A O 1
#

Sequence (192 aa):
SNVLPAALPGDLLKHLKDRLETLGDYPEVDGALAARCLQTQHAASGAGAVVTNGSTEAFYLLAHLFRGAHSGIVVPSFAEYEDAARCYQHKLTFLKAEEVHADPCRGLDLLWLGHPNNPDGRCWPPHFLRQLARELPQTTLVVDEAYQELCSGAESLTIQTLPPNVVVVRSLTKIYGLAGLRAGYLLAQRGL

Foldseek 3Di:
DLAPPDAFDPVVVVVVVVCPVCPVDDDDPFVVVVQVVVCVVLVQQLWGKGKFLFLLRVLLVVLQVQQQFAEEEAPPADCSNVVSVVVRNYHYDYHHPVRPALPVCARGQEYEAEALGPPPRDHDDLVRVQVRCVSHVNYAYEYEDQCVVVDPPHDDNSNHHHDQRYKYKYGPCRHRVNVVSSIIMIIHHPPD

Radius of gyration: 16.88 Å; Cα contacts (8 Å, |Δi|>4): 368; chains: 1; bounding box: 39×34×48 Å

pLDDT: mean 92.56, std 8.58, range [58.19, 98.88]

Mean predicted aligned error: 4.12 Å